Protein 4RXI (pdb70)

GO terms:
  GO:0005515 protein binding (F, IPI)
  GO:0141032 symbiont-mediated perturbation of host actin cytoskeleton via actin filament reorganization (P, EXP)

B-factor: mean 29.22, std 15.24, range [8.49, 101.43]

Sequence (228 aa):
TIPGNFAAYHELWRRNNAFQEINDPRHQLHRNDVEYKKIHAIRTVLDDYTKGGNTWWAKFRRIFTFHWNRHHVKVVDDIVKEIDAGNYTTTSRALVDRLDNLAISLGSKGTLKEQIGFITIPGNFAAYHELWRNAFQEINDPRHQLHRNDVEYKKIHAIRTVLDDYTKGGNTWWAKFRRRIFTTFHWNRHHVKVVDDIVKEIDAGNYTTSRALVDRLDNLAISLTLKEQIGFI

Radius of gyration: 19.11 Å; Cα contacts (8 Å, |Δi|>4): 244; chains: 2; bounding box: 28×41×55 Å

Foldseek 3Di:
DQQPDLVSLLVVVLVLLLVLLDCVLVAALPDQQVSVLVVSLVQLVCLLVQVPPSCPVVNVSCPHPNSVVLSVLSVVLSVCVVVPVDRGVLVSQVCSQCVRDDDDPCVGSSVSHRSD/DAQPDLVSLLVVVLVQLQPLLDPVDPAALPDAFVVVLVVSLVQLVCLLVQRVPSCPVPSVSCVHPNSVVVSVQSVVLSVCVVVPVDRGVLVSQVCSVCVVVVCCSSVSRHND

Structure (mmCIF, N/CA/C/O backbone):
data_4RXI
#
_entry.id   4RXI
#
_cell.length_a   43.353
_cell.length_b   60.715
_cell.length_c   57.524
_cell.angle_alpha   90.00
_cell.angle_beta   104.61
_cell.angle_gamma   90.00
#
_symmetry.space_group_name_H-M   'P 1 21 1'
#
loop_
_entity.id
_entity.type
_entity.pdbx_description
1 polymer 'hypothetical protein lpg0944'
2 water water
#
loop_
_atom_site.group_PDB
_atom_site.id
_atom_site.type_symbol
_atom_site.label_atom_id
_atom_site.label_alt_id
_atom_site.label_comp_id
_atom_site.label_asym_id
_atom_site.label_entity_id
_atom_site.label_seq_id
_atom_site.pdbx_PDB_ins_code
_atom_site.Cartn_x
_atom_site.Cartn_y
_atom_site.Cartn_z
_atom_site.occupancy
_atom_site.B_iso_or_equiv
_atom_site.auth_seq_id
_atom_site.auth_comp_id
_atom_site.auth_asym_id
_atom_site.auth_atom_id
_atom_site.pdbx_PDB_model_num
ATOM 1 N N . THR A 1 22 ? 18.456 18.486 49.986 1.00 65.48 251 THR A N 1
ATOM 2 C CA . THR A 1 22 ? 17.969 19.140 48.778 1.00 62.93 251 THR A CA 1
ATOM 3 C C . THR A 1 22 ? 16.443 19.335 48.851 1.00 58.92 251 THR A C 1
ATOM 4 O O . THR A 1 22 ? 15.940 20.399 48.488 1.00 59.51 251 THR A O 1
ATOM 8 N N . ILE A 1 23 ? 15.715 18.335 49.348 1.00 43.06 252 ILE A N 1
ATOM 9 C CA . ILE A 1 23 ? 14.324 18.546 49.770 1.00 34.91 252 ILE A CA 1
A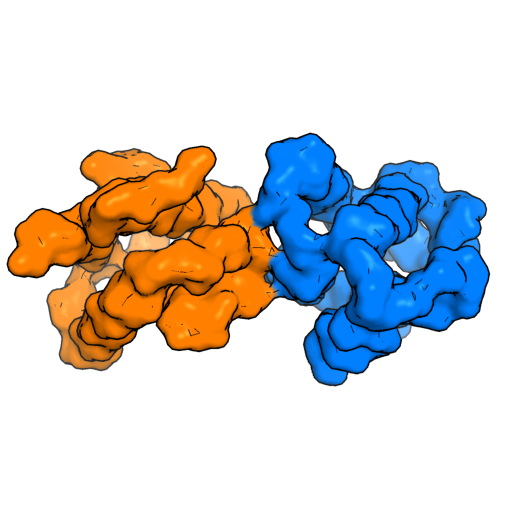TOM 10 C C . ILE A 1 23 ? 14.284 18.685 51.294 1.00 20.19 252 ILE A C 1
ATOM 11 O O . ILE A 1 23 ? 14.510 17.703 52.003 1.00 24.52 252 ILE A O 1
ATOM 16 N N . PRO A 1 24 ? 14.011 19.898 51.808 1.00 21.56 253 PRO A N 1
ATOM 17 C CA . PRO A 1 24 ? 14.093 20.082 53.267 1.00 20.60 253 PRO A CA 1
ATOM 18 C C . PRO A 1 24 ? 13.003 19.305 54.011 1.00 25.03 253 PRO A C 1
ATOM 19 O O . PRO A 1 24 ? 11.824 19.401 53.669 1.00 20.20 253 PRO A O 1
ATOM 23 N N . GLY A 1 25 ? 13.406 18.543 55.024 1.00 23.36 254 GLY A N 1
ATOM 24 C CA . GLY A 1 25 ? 12.517 17.602 55.681 1.00 23.40 254 GLY A CA 1
ATOM 25 C C . GLY A 1 25 ? 11.946 18.095 56.993 1.00 21.31 254 GLY A C 1
ATOM 26 O O . GLY A 1 25 ? 11.283 17.333 57.690 1.00 20.11 254 GLY A O 1
ATOM 27 N N . ASN A 1 26 ? 12.200 19.363 57.325 1.00 17.80 255 ASN A N 1
ATOM 28 C CA . ASN A 1 26 ? 11.624 20.017 58.500 1.00 15.58 255 ASN A CA 1
ATOM 29 C C . ASN A 1 26 ? 11.721 21.531 58.333 1.00 22.58 255 ASN A C 1
ATOM 30 O O . ASN A 1 26 ? 12.387 22.018 57.425 1.00 16.33 255 ASN A O 1
ATOM 35 N N . PHE A 1 27 ? 11.065 22.272 59.211 1.00 16.24 256 PHE A N 1
ATOM 36 C CA . PHE A 1 27 ? 10.992 23.713 59.048 1.00 15.99 256 PHE A CA 1
ATOM 37 C C . PHE A 1 27 ? 12.383 24.357 59.159 1.00 17.11 256 PHE A C 1
ATOM 38 O O . PHE A 1 27 ? 12.718 25.258 58.376 1.00 14.50 256 PHE A O 1
ATOM 46 N N . ALA A 1 28 ? 13.211 23.886 60.092 1.00 14.09 257 ALA A N 1
ATOM 47 C CA . ALA A 1 28 ? 14.557 24.461 60.247 1.00 15.11 257 ALA A CA 1
ATOM 48 C C . ALA A 1 28 ? 15.410 24.253 58.989 1.00 16.34 257 ALA A C 1
ATOM 49 O O . ALA A 1 28 ? 16.175 25.127 58.610 1.00 16.40 257 ALA A O 1
ATOM 51 N N . ALA A 1 29 ? 15.285 23.094 58.353 1.00 15.99 258 ALA A N 1
ATOM 52 C CA . ALA A 1 29 ? 16.013 22.817 57.112 1.00 13.42 258 ALA A CA 1
ATOM 53 C C . ALA A 1 29 ? 15.544 23.726 55.979 1.00 13.28 258 ALA A C 1
ATOM 54 O O . ALA A 1 29 ? 16.351 24.223 55.197 1.00 14.37 258 ALA A O 1
ATOM 56 N N . TYR A 1 30 ? 14.238 23.954 55.885 1.00 11.59 259 TYR A N 1
ATOM 57 C CA . TYR A 1 30 ? 13.750 24.938 54.913 1.00 12.53 259 TYR A CA 1
ATOM 58 C C . TYR A 1 30 ? 14.338 26.334 55.209 1.00 17.93 259 TYR A C 1
ATOM 59 O O . TYR A 1 30 ? 14.745 27.080 54.303 1.00 12.21 259 TYR A O 1
ATOM 68 N N . HIS A 1 31 ? 14.359 26.706 56.481 1.00 11.04 260 HIS A N 1
ATOM 69 C CA . HIS A 1 31 ? 14.844 28.030 56.825 1.00 10.31 260 HIS A CA 1
ATOM 70 C C . HIS A 1 31 ? 16.311 28.163 56.459 1.00 11.09 260 HIS A C 1
ATOM 71 O O . HIS A 1 31 ? 16.737 29.222 56.016 1.00 14.69 260 HIS A O 1
ATOM 78 N N . GLU A 1 32 ? 17.072 27.080 56.604 1.00 13.06 261 GLU A N 1
ATOM 79 C CA . GLU A 1 32 ? 18.474 27.090 56.195 1.00 15.06 261 GLU A CA 1
ATOM 80 C C . GLU A 1 32 ? 18.631 27.352 54.685 1.00 17.20 261 GLU A C 1
ATOM 81 O O . GLU A 1 32 ? 19.499 28.126 54.268 1.00 17.94 261 GLU A O 1
ATOM 87 N N . LEU A 1 33 ? 17.805 26.706 53.863 1.00 15.40 262 LEU A N 1
ATOM 88 C CA . LEU A 1 33 ? 17.816 26.978 52.421 1.00 15.55 262 LEU A CA 1
ATOM 89 C C . LEU A 1 33 ? 17.456 28.435 52.179 1.00 15.26 262 LEU A C 1
ATOM 90 O O . LEU A 1 33 ? 18.050 29.118 51.329 1.00 17.27 262 LEU A O 1
ATOM 95 N N . TRP A 1 34 ? 16.455 28.904 52.923 1.00 14.48 263 TRP A N 1
ATOM 96 C CA . TRP A 1 34 ? 15.977 30.268 52.771 1.00 12.19 263 TRP A CA 1
ATOM 97 C C . TRP A 1 34 ? 17.070 31.278 53.116 1.00 16.39 263 TRP A C 1
ATOM 98 O O . TRP A 1 34 ? 17.232 32.300 52.421 1.00 14.50 263 TRP A O 1
ATOM 109 N N . ARG A 1 35 ? 17.805 31.016 54.198 1.00 12.87 264 ARG A N 1
ATOM 110 C CA A ARG A 1 35 ? 18.887 31.905 54.626 0.57 15.15 264 ARG A CA 1
ATOM 111 C CA B ARG A 1 35 ? 18.873 31.922 54.614 0.43 15.06 264 ARG A CA 1
ATOM 112 C C . ARG A 1 35 ? 19.949 32.048 53.541 1.00 13.89 264 ARG A C 1
ATOM 113 O O . ARG A 1 35 ? 20.463 33.143 53.295 1.00 15.29 264 ARG A O 1
ATOM 128 N N A ASN A 1 36 ? 20.295 30.941 52.894 0.43 16.11 265 ASN A N 1
ATOM 129 N N B ASN A 1 36 ? 20.290 30.931 52.909 0.57 15.94 265 ASN A N 1
ATOM 130 C CA A ASN A 1 36 ? 21.314 30.991 51.854 0.43 18.15 265 ASN A CA 1
ATOM 131 C CA B ASN A 1 36 ? 21.294 30.945 51.854 0.57 18.00 265 ASN A CA 1
ATOM 132 C C A ASN A 1 36 ? 20.837 31.803 50.657 0.43 18.23 265 ASN A C 1
ATOM 133 C C B ASN A 1 36 ? 20.838 31.780 50.662 0.57 18.11 265 ASN A C 1
ATOM 134 O O A ASN A 1 36 ? 21.615 32.546 50.054 0.43 20.42 265 ASN A O 1
ATOM 135 O O B ASN A 1 36 ? 21.629 32.523 50.075 0.57 20.61 265 ASN A O 1
ATOM 144 N N . ALA A 1 37 ? 19.557 31.668 50.318 1.00 16.29 266 ALA A N 1
ATOM 145 C CA . ALA A 1 37 ? 18.981 32.457 49.235 1.00 19.66 266 ALA A CA 1
ATOM 146 C C . ALA A 1 37 ? 18.952 33.924 49.634 1.00 19.02 266 ALA A C 1
ATOM 147 O O . ALA A 1 37 ? 19.316 34.798 48.848 1.00 17.61 266 ALA A O 1
ATOM 149 N N . PHE A 1 38 ? 18.504 34.195 50.857 1.00 12.71 267 PHE A N 1
ATOM 150 C CA . PHE A 1 38 ? 18.308 35.563 51.293 1.00 12.42 267 PHE A CA 1
ATOM 151 C C . PHE A 1 38 ? 19.626 36.322 51.271 1.00 16.65 267 PHE A C 1
ATOM 152 O O . PHE A 1 38 ? 19.702 37.477 50.835 1.00 17.34 267 PHE A O 1
ATOM 160 N N . GLN A 1 39 ? 20.666 35.647 51.736 1.00 16.22 268 GLN A N 1
ATOM 161 C CA . GLN A 1 39 ? 22.006 36.217 51.788 1.00 14.99 268 GLN A CA 1
ATOM 162 C C . GLN A 1 39 ? 22.509 36.538 50.377 1.00 16.03 268 GLN A C 1
ATOM 163 O O . GLN A 1 39 ? 23.113 37.584 50.133 1.00 19.48 268 GLN A O 1
ATOM 169 N N . GLU A 1 40 ? 22.246 35.642 49.436 1.00 16.79 269 GLU A N 1
ATOM 170 C CA . GLU A 1 40 ? 22.676 35.875 48.060 1.00 20.04 269 GLU A CA 1
ATOM 171 C C . GLU A 1 40 ? 21.958 37.075 47.487 1.00 23.09 269 GLU A C 1
ATOM 172 O O . GLU A 1 40 ? 22.567 37.911 46.834 1.00 24.08 269 GLU A O 1
ATOM 178 N N . ILE A 1 41 ? 20.657 37.157 47.729 1.00 16.69 270 ILE A N 1
ATOM 179 C CA . ILE A 1 41 ? 19.864 38.277 47.239 1.00 21.67 270 ILE A CA 1
ATOM 180 C C . ILE A 1 41 ? 20.332 39.610 47.832 1.00 21.61 270 ILE A C 1
ATOM 181 O O . ILE A 1 41 ? 20.475 40.589 47.106 1.00 19.17 270 ILE A O 1
ATOM 194 N N . ASN A 1 43 ? 23.244 40.409 48.913 1.00 17.84 272 ASN A N 1
ATOM 195 C CA . ASN A 1 43 ? 24.573 40.756 48.424 1.00 22.92 272 ASN A CA 1
ATOM 196 C C . ASN A 1 43 ? 24.597 41.122 46.933 1.00 29.58 272 ASN A C 1
ATOM 197 O O . ASN A 1 43 ? 25.660 41.385 46.377 1.00 33.74 272 ASN A O 1
ATOM 202 N N . ASP A 1 44 ? 23.430 41.111 46.291 1.00 30.00 273 ASP A N 1
ATOM 203 C CA . ASP A 1 44 ? 23.302 41.489 44.882 1.00 28.62 273 ASP A CA 1
ATOM 204 C C . ASP A 1 44 ? 23.776 42.932 44.654 1.00 30.84 273 ASP A C 1
ATOM 205 O O . ASP A 1 44 ? 23.354 43.847 45.363 1.00 29.74 273 ASP A O 1
ATOM 210 N N . PRO A 1 45 ? 24.644 43.141 43.645 1.00 33.06 274 PRO A N 1
ATOM 211 C CA . PRO A 1 45 ? 25.200 44.472 43.362 1.00 39.03 274 PRO A CA 1
ATOM 212 C C . PRO A 1 45 ? 24.123 45.529 43.079 1.00 34.41 274 PRO A C 1
ATOM 213 O O . PRO A 1 45 ? 24.331 46.714 43.342 1.00 38.63 274 PRO A O 1
ATOM 217 N N . ARG A 1 46 ? 22.975 45.094 42.569 1.00 32.86 275 ARG A N 1
ATOM 218 C CA . ARG A 1 46 ? 21.916 46.017 42.173 1.00 37.94 275 ARG A CA 1
ATOM 219 C C . ARG A 1 46 ? 21.242 46.715 43.350 1.00 38.46 275 ARG A C 1
ATOM 220 O O . ARG A 1 46 ? 20.450 47.625 43.143 1.00 39.35 275 ARG A O 1
ATOM 228 N N . HIS A 1 47 ? 21.534 46.298 44.581 1.00 31.93 276 HIS A N 1
ATOM 229 C CA . HIS A 1 47 ? 20.977 47.010 45.723 1.00 25.27 276 HIS A CA 1
ATOM 230 C C . HIS A 1 47 ? 21.712 48.321 45.914 1.00 32.26 276 HIS A C 1
ATOM 231 O O . HIS A 1 47 ? 21.164 49.264 46.487 1.00 35.50 276 HIS A O 1
ATOM 238 N N . GLN A 1 48 ? 22.953 48.363 45.432 1.00 32.76 277 GLN A N 1
ATOM 239 C CA . GLN A 1 48 ? 23.822 49.520 45.615 1.00 38.38 277 GLN A CA 1
ATOM 240 C C . GLN A 1 48 ? 23.870 49.916 47.089 1.00 39.11 277 GLN A C 1
ATOM 241 O O . GLN A 1 48 ? 23.682 51.080 47.430 1.00 37.85 277 GLN A O 1
ATOM 247 N N . LEU A 1 49 ? 24.087 48.935 47.962 1.00 36.51 278 LEU A N 1
ATOM 248 C CA . LEU A 1 49 ? 24.167 49.197 49.392 1.00 34.82 278 LEU A CA 1
ATOM 249 C C . LEU A 1 49 ? 25.606 49.153 49.880 1.00 40.42 278 LEU A C 1
ATOM 250 O O . LEU A 1 49 ? 26.381 48.269 49.510 1.00 49.04 278 LEU A O 1
ATOM 255 N N . HIS A 1 50 ? 25.946 50.106 50.734 1.00 31.77 279 HIS A N 1
ATOM 256 C CA . HIS A 1 50 ? 27.288 50.216 51.283 1.00 38.12 279 HIS A CA 1
ATOM 257 C C . HIS A 1 50 ? 27.185 50.083 52.794 1.00 34.18 279 HIS A C 1
ATOM 258 O O . HIS A 1 50 ? 26.171 50.459 53.372 1.00 37.44 279 HIS A O 1
ATOM 265 N N . ARG A 1 51 ? 28.214 49.562 53.452 1.00 36.29 280 ARG A N 1
ATOM 266 C CA . ARG A 1 51 ? 28.075 49.298 54.883 1.00 42.84 280 ARG A CA 1
ATOM 267 C C . ARG A 1 51 ? 28.084 50.565 55.747 1.00 40.97 280 ARG A C 1
ATOM 268 O O . ARG A 1 51 ? 27.774 50.501 56.935 1.00 39.28 280 ARG A O 1
ATOM 276 N N . ASN A 1 52 ? 28.411 51.712 55.152 1.00 47.69 281 ASN A N 1
ATOM 277 C CA . ASN A 1 52 ? 28.325 52.991 55.861 1.00 49.27 281 ASN A CA 1
ATOM 278 C C . ASN A 1 52 ? 27.073 53.784 55.492 1.00 43.46 281 ASN A C 1
ATOM 279 O O . ASN A 1 52 ? 26.913 54.933 55.902 1.00 41.76 281 ASN A O 1
ATOM 284 N N . ASP A 1 53 ? 26.185 53.162 54.723 1.00 38.98 282 ASP A N 1
ATOM 285 C CA . ASP A 1 53 ? 24.866 53.731 54.468 1.00 36.92 282 ASP A CA 1
ATOM 286 C C . ASP A 1 53 ? 24.091 53.850 55.769 1.00 35.84 282 ASP A C 1
ATOM 287 O O . ASP A 1 53 ? 24.322 53.081 56.706 1.00 35.62 282 ASP A O 1
ATOM 292 N N . VAL A 1 54 ? 23.173 54.810 55.830 1.00 31.90 283 VAL A N 1
ATOM 293 C CA . VAL A 1 54 ? 22.310 54.936 56.995 1.00 27.96 283 VAL A CA 1
ATOM 294 C C . VAL A 1 54 ? 21.558 53.627 57.180 1.00 27.18 283 VAL A C 1
ATOM 295 O O . VAL A 1 54 ? 21.324 52.890 56.212 1.00 27.12 283 VAL A O 1
ATOM 299 N N . GLU A 1 55 ? 21.192 53.315 58.415 1.00 26.51 284 GLU A N 1
ATOM 300 C CA . GLU A 1 55 ? 20.540 52.038 58.670 1.00 25.20 284 GLU A CA 1
ATOM 301 C C . GLU A 1 55 ? 19.162 51.969 58.015 1.00 22.91 284 GLU A C 1
ATOM 302 O O . GLU A 1 55 ? 18.737 50.897 57.586 1.00 23.87 284 GLU A O 1
ATOM 308 N N . TYR A 1 56 ? 18.465 53.103 57.934 1.00 24.95 285 TYR A N 1
ATOM 309 C CA . TYR A 1 56 ? 17.128 53.099 57.340 1.00 28.45 285 TYR A CA 1
ATOM 310 C C . TYR A 1 56 ? 17.174 52.552 55.919 1.00 22.60 285 TYR A C 1
ATOM 311 O O . TYR A 1 56 ? 16.275 51.839 55.504 1.00 23.14 285 TYR A O 1
ATOM 320 N N . LYS A 1 57 ? 18.221 52.898 55.174 1.00 20.40 286 LYS A N 1
ATOM 321 C CA . LYS A 1 57 ? 18.353 52.460 53.789 1.00 26.59 286 LYS A CA 1
ATOM 322 C C . LYS A 1 57 ? 18.526 50.943 53.716 1.00 25.98 286 LYS A C 1
ATOM 323 O O . LYS A 1 57 ? 17.926 50.283 52.871 1.00 21.76 286 LYS A O 1
ATOM 329 N N . LYS A 1 58 ? 19.337 50.396 54.616 1.00 21.74 287 LYS A N 1
ATOM 330 C CA . LYS A 1 58 ? 19.533 48.945 54.700 1.00 17.23 287 LYS A CA 1
ATOM 331 C C . LYS A 1 58 ? 18.242 48.225 55.066 1.00 22.29 287 LYS A C 1
ATOM 332 O O . LYS A 1 58 ? 17.858 47.240 54.426 1.00 18.85 287 LYS A O 1
ATOM 338 N N . ILE A 1 59 ? 17.583 48.716 56.111 1.00 16.90 288 ILE A N 1
ATOM 339 C CA . ILE A 1 59 ? 16.341 48.124 56.600 1.00 19.15 288 ILE A CA 1
ATOM 340 C C . ILE A 1 59 ? 15.265 48.162 55.521 1.00 15.64 288 ILE A C 1
ATOM 341 O O . ILE A 1 59 ? 14.549 47.182 55.307 1.00 15.19 288 ILE A O 1
ATOM 346 N N . HIS A 1 60 ? 15.162 49.282 54.819 1.00 15.30 289 HIS A N 1
ATOM 347 C CA . HIS A 1 60 ? 14.165 49.372 53.759 1.00 16.84 289 HIS A CA 1
ATOM 348 C C . HIS A 1 60 ? 14.442 48.391 52.609 1.00 19.15 289 HIS A C 1
ATOM 349 O O . HIS A 1 60 ? 13.514 47.801 52.058 1.00 16.44 289 HIS A O 1
ATOM 356 N N . ALA A 1 61 ? 15.707 48.227 52.238 1.00 17.32 290 ALA A N 1
ATOM 357 C CA . ALA A 1 61 ? 16.040 47.279 51.175 1.00 20.31 290 ALA A CA 1
ATOM 358 C C . ALA A 1 61 ? 15.710 45.853 51.615 1.00 17.03 290 ALA A C 1
ATOM 359 O O . ALA A 1 61 ? 15.184 45.059 50.837 1.00 15.67 290 ALA A O 1
ATOM 361 N N . ILE A 1 62 ? 15.994 45.531 52.875 1.00 13.56 291 ILE A N 1
ATOM 362 C CA . ILE A 1 62 ? 15.656 44.217 53.381 1.00 13.48 291 ILE A CA 1
ATOM 363 C C . ILE A 1 62 ? 14.149 44.019 53.376 1.00 12.02 291 ILE A C 1
ATOM 364 O O . ILE A 1 62 ? 13.646 42.958 52.987 1.00 10.88 291 ILE A O 1
ATOM 369 N N . ARG A 1 63 ? 13.432 45.044 53.813 1.00 11.55 292 ARG A N 1
ATOM 370 C CA . ARG A 1 63 ? 11.981 44.975 53.856 1.00 21.13 292 ARG A CA 1
ATOM 371 C C . ARG A 1 63 ? 11.407 44.720 52.466 1.00 19.95 292 ARG A C 1
ATOM 372 O O . ARG A 1 63 ? 10.484 43.916 52.305 1.00 15.49 292 ARG A O 1
ATOM 380 N N . THR A 1 64 ? 11.953 45.400 51.459 1.00 16.34 293 THR A N 1
ATOM 381 C CA . THR A 1 64 ? 11.481 45.208 50.090 1.00 15.71 293 THR A CA 1
ATOM 382 C C . THR A 1 64 ? 11.637 43.758 49.653 1.00 13.81 293 THR A C 1
ATOM 383 O O . THR A 1 64 ? 10.712 43.157 49.096 1.00 16.54 293 THR A O 1
ATOM 387 N N . VAL A 1 65 ? 12.801 43.185 49.928 1.00 15.27 294 VAL A N 1
ATOM 388 C CA . VAL A 1 65 ? 13.062 41.788 49.572 1.00 12.98 294 VAL A CA 1
ATOM 389 C C . VAL A 1 65 ? 12.159 40.810 50.335 1.00 16.09 294 VAL A C 1
ATOM 390 O O . VAL A 1 65 ? 11.647 39.830 49.761 1.00 12.62 294 VAL A O 1
ATOM 394 N N . LEU A 1 66 ? 11.941 41.064 51.622 1.00 10.54 295 LEU A N 1
ATOM 395 C CA . LEU A 1 66 ? 11.059 40.195 52.405 1.00 10.31 295 LEU A CA 1
ATOM 396 C C . LEU A 1 66 ? 9.620 40.324 51.931 1.00 11.59 295 LEU A C 1
ATOM 397 O O . LEU A 1 66 ? 8.894 39.337 51.841 1.00 16.52 295 LEU A O 1
ATOM 402 N N . ASP A 1 67 ? 9.192 41.556 51.657 1.00 12.09 296 ASP A N 1
ATOM 403 C CA . ASP A 1 67 ? 7.835 41.755 51.174 1.00 12.66 296 ASP A CA 1
ATOM 404 C C . ASP A 1 67 ? 7.619 40.988 49.874 1.00 18.08 296 ASP A C 1
ATOM 405 O O . ASP A 1 67 ? 6.593 40.339 49.698 1.00 16.75 296 ASP A O 1
ATOM 410 N N . ASP A 1 68 ? 8.597 41.046 48.973 1.00 12.86 297 ASP A N 1
ATOM 411 C CA . ASP A 1 68 ? 8.477 40.366 47.681 1.00 17.52 297 ASP A CA 1
ATOM 412 C C . ASP A 1 68 ? 8.352 38.853 47.916 1.00 16.60 297 ASP A C 1
ATOM 413 O O . ASP A 1 68 ? 7.543 38.169 47.279 1.00 17.24 297 ASP A O 1
ATOM 418 N N . TYR A 1 69 ? 9.131 38.350 48.867 1.00 17.77 298 TYR A N 1
ATOM 419 C CA . TYR A 1 69 ? 9.051 36.950 49.283 1.00 18.62 298 TYR A CA 1
ATOM 420 C C . TYR A 1 69 ? 7.641 36.527 49.703 1.00 18.29 298 TYR A C 1
ATOM 421 O O . TYR A 1 69 ? 7.170 35.453 49.315 1.00 15.24 298 TYR A O 1
ATOM 430 N N . THR A 1 70 ? 6.965 37.373 50.481 1.00 16.56 299 THR A N 1
ATOM 431 C CA . THR A 1 70 ? 5.617 37.057 50.958 1.00 18.00 299 THR A CA 1
ATOM 432 C C . THR A 1 70 ? 4.563 37.187 49.868 1.00 23.16 299 THR A C 1
ATOM 433 O O . THR A 1 70 ? 3.427 36.765 50.057 1.00 23.27 299 THR A O 1
ATOM 437 N N . LYS A 1 71 ? 4.934 37.767 48.730 1.00 18.97 300 LYS A N 1
ATOM 438 C CA . LYS A 1 71 ? 3.986 37.971 47.645 1.00 21.65 300 LYS A CA 1
ATOM 439 C C . LYS A 1 71 ? 4.288 37.074 46.461 1.00 28.57 300 LYS A C 1
ATOM 440 O O . LYS A 1 71 ? 3.844 37.351 45.357 1.00 31.73 300 LYS A O 1
ATOM 446 N N . GLY A 1 72 ? 5.068 36.022 46.674 1.00 30.14 301 GLY A N 1
ATOM 447 C CA . GLY A 1 72 ? 5.319 35.061 45.612 1.00 27.49 301 GLY A CA 1
ATOM 448 C C . GLY A 1 72 ? 6.712 35.103 45.019 1.00 26.46 301 GLY A C 1
ATOM 449 O O . GLY A 1 72 ? 7.053 34.274 44.183 1.00 26.50 301 GLY A O 1
ATOM 450 N N . GLY A 1 73 ? 7.512 36.082 45.429 1.00 21.20 302 GLY A N 1
ATOM 451 C CA . GLY A 1 73 ? 8.909 36.160 45.025 1.00 19.44 302 GLY A CA 1
ATOM 452 C C . GLY A 1 73 ? 9.203 36.513 43.579 1.00 27.43 302 GLY A C 1
ATOM 453 O O . GLY A 1 73 ? 10.280 36.204 43.067 1.00 27.03 302 GLY A O 1
ATOM 454 N N . ASN A 1 74 ? 8.275 37.205 42.929 1.00 28.55 303 ASN A N 1
ATOM 455 C CA . ASN A 1 74 ? 8.398 37.484 41.506 1.00 30.79 303 ASN A CA 1
ATOM 456 C C . ASN A 1 74 ? 9.434 38.531 41.128 1.00 33.24 303 ASN A C 1
ATOM 457 O O . ASN A 1 74 ? 9.851 38.591 39.977 1.00 37.46 303 ASN A O 1
ATOM 462 N N . THR A 1 75 ? 9.865 39.354 42.077 1.00 27.50 304 THR A N 1
ATOM 463 C CA . THR A 1 75 ? 10.838 40.391 41.746 1.00 25.43 304 THR A CA 1
ATOM 464 C C . THR A 1 75 ? 12.275 39.990 42.076 1.00 27.37 304 THR A C 1
ATOM 465 O O . THR A 1 75 ? 13.161 40.156 41.249 1.00 29.53 304 THR A O 1
ATOM 469 N N . TRP A 1 76 ? 12.509 39.465 43.277 1.00 22.83 305 TRP A N 1
ATOM 470 C CA . TRP A 1 76 ? 13.876 39.206 43.741 1.00 20.66 305 TRP A CA 1
ATOM 471 C C . TRP A 1 76 ? 14.206 37.727 43.890 1.00 22.16 305 TRP A C 1
ATOM 472 O O . TRP A 1 76 ? 15.372 37.356 43.910 1.00 26.52 305 TRP A O 1
ATOM 483 N N . TRP A 1 77 ? 13.186 36.886 43.996 1.00 23.44 306 TRP A N 1
ATOM 484 C CA . TRP A 1 77 ? 13.404 35.472 44.319 1.00 19.08 306 TRP A CA 1
ATOM 485 C C . TRP A 1 77 ? 13.251 34.490 43.142 1.00 23.39 306 TRP A C 1
ATOM 486 O O . TRP A 1 77 ? 13.211 33.284 43.363 1.00 19.68 306 TRP A O 1
ATOM 497 N N . ALA A 1 78 ? 13.190 34.988 41.906 1.00 27.96 307 ALA A N 1
ATOM 498 C CA . ALA A 1 78 ? 12.933 34.108 40.749 1.00 32.50 307 ALA A CA 1
ATOM 499 C C . ALA A 1 78 ? 13.923 32.940 40.637 1.00 40.54 307 ALA A C 1
ATOM 500 O O . ALA A 1 78 ? 13.531 31.817 40.320 1.00 43.34 307 ALA A O 1
ATOM 502 N N . LYS A 1 79 ? 15.196 33.205 40.921 1.00 39.61 308 LYS A N 1
ATOM 503 C CA . LYS A 1 79 ? 16.237 32.175 40.881 1.00 38.13 308 LYS A CA 1
ATOM 504 C C . LYS A 1 79 ? 15.950 31.028 41.860 1.00 38.68 308 LYS A C 1
ATOM 505 O O . LYS A 1 79 ? 16.366 29.884 41.644 1.00 40.44 308 LYS A O 1
ATOM 511 N N . PHE A 1 80 ? 15.221 31.339 42.929 1.00 30.18 309 PHE A N 1
ATOM 512 C CA . PHE A 1 80 ? 14.941 30.381 43.994 1.00 33.38 309 PHE A CA 1
ATOM 513 C C . PHE A 1 80 ? 13.481 29.971 43.985 1.00 29.28 309 PHE A C 1
ATOM 514 O O . PHE A 1 80 ? 12.934 29.601 45.014 1.00 27.06 309 PHE A O 1
ATOM 522 N N . ARG A 1 81 ? 12.872 30.036 42.808 1.00 28.41 310 ARG A N 1
ATOM 523 C CA . ARG A 1 81 ? 11.456 29.743 42.609 1.00 35.30 310 ARG A CA 1
ATOM 524 C C . ARG A 1 81 ? 11.054 28.393 43.201 1.00 31.04 310 ARG A C 1
ATOM 525 O O . ARG A 1 81 ? 9.924 28.205 43.659 1.00 30.97 310 ARG A O 1
ATOM 533 N N . ARG A 1 82 ? 12.010 27.471 43.217 1.00 36.31 311 ARG A N 1
ATOM 534 C CA . ARG A 1 82 ? 11.821 26.133 43.769 1.00 40.00 311 ARG A CA 1
ATOM 535 C C . ARG A 1 82 ? 11.321 26.130 45.225 1.00 34.90 311 ARG A C 1
ATOM 536 O O . ARG A 1 82 ? 10.502 25.285 45.608 1.00 33.30 311 ARG A O 1
ATOM 544 N N . ILE A 1 83 ? 11.785 27.066 46.046 1.00 26.90 312 ILE A N 1
ATOM 545 C CA . ILE A 1 83 ? 11.441 26.995 47.463 1.00 27.29 312 ILE A CA 1
ATOM 546 C C . ILE A 1 83 ? 9.972 27.312 47.714 1.00 23.09 312 ILE A C 1
ATOM 547 O O . ILE A 1 83 ? 9.423 26.916 48.733 1.00 22.82 312 ILE A O 1
ATOM 552 N N . PHE A 1 84 ? 9.321 27.995 46.780 1.00 21.11 313 PHE A N 1
ATOM 553 C CA . PHE A 1 84 ? 7.928 28.356 46.996 1.00 29.41 313 PHE A CA 1
ATOM 554 C C . PHE A 1 84 ? 7.005 27.142 46.879 1.00 27.23 313 PHE A C 1
ATOM 555 O O . PHE A 1 84 ? 5.862 27.176 47.337 1.00 32.59 313 PHE A O 1
ATOM 563 N N . THR A 1 85 ? 7.505 26.060 46.292 1.00 22.88 314 THR A N 1
ATOM 564 C CA . THR A 1 85 ? 6.689 24.854 46.167 1.00 24.36 314 THR A CA 1
ATOM 565 C C . THR A 1 85 ? 6.793 23.941 47.395 1.00 28.82 314 THR A C 1
ATOM 566 O O . THR A 1 85 ? 5.933 23.078 47.595 1.00 30.19 314 THR A O 1
ATOM 570 N N . PHE A 1 86 ? 7.829 24.122 48.215 1.00 21.39 315 PHE A N 1
ATOM 571 C CA . PHE A 1 86 ? 8.042 23.225 49.354 1.00 21.48 315 PHE A CA 1
ATOM 572 C C . PHE A 1 86 ? 6.918 23.365 50.390 1.00 25.40 315 PHE A C 1
ATOM 573 O O . PHE A 1 86 ? 6.318 24.434 50.533 1.00 19.63 315 PHE A O 1
ATOM 581 N N . HIS A 1 87 ? 6.644 22.276 51.107 1.00 18.79 316 HIS A N 1
ATOM 582 C CA . HIS A 1 87 ? 5.604 22.246 52.139 1.00 15.13 316 HIS A CA 1
ATOM 583 C C . HIS A 1 87 ? 5.748 23.378 53.153 1.00 15.70 316 HIS A C 1
ATOM 584 O O . HIS A 1 87 ? 4.763 24.019 53.534 1.00 15.71 316 HIS A O 1
ATOM 591 N N . TRP A 1 88 ? 6.988 23.607 53.583 1.00 12.86 317 TRP A N 1
ATOM 592 C CA . TRP A 1 88 ? 7.300 24.589 54.630 1.00 13.67 317 TRP A CA 1
ATOM 593 C C . TRP A 1 88 ? 7.124 26.033 54.217 1.00 16.75 317 TRP A C 1
ATOM 594 O O . TRP A 1 88 ? 7.144 26.927 55.066 1.00 14.67 317 TRP A O 1
ATOM 605 N N . ASN A 1 89 ? 6.975 26.274 52.923 1.00 13.64 318 ASN A N 1
ATOM 606 C CA . ASN A 1 89 ? 6.941 27.654 52.444 1.00 14.17 318 ASN A CA 1
ATOM 607 C C . ASN A 1 89 ? 5.793 28.443 53.052 1.00 17.49 318 ASN A C 1
ATOM 608 O O . ASN A 1 89 ? 5.973 29.586 53.466 1.00 14.55 318 ASN A O 1
ATOM 613 N N . ARG A 1 90 ? 4.616 27.832 53.112 1.00 15.26 319 ARG A N 1
ATOM 6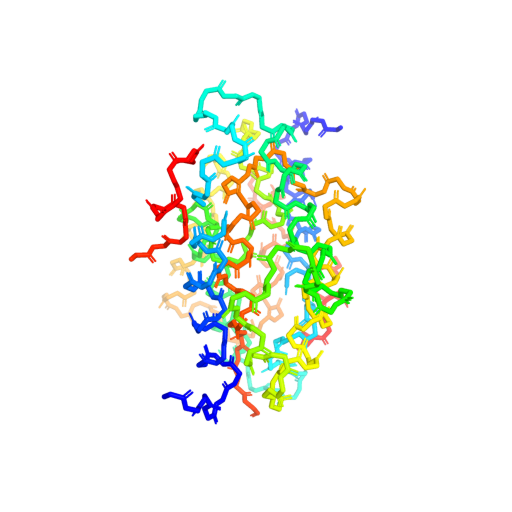14 C CA . ARG A 1 90 ? 3.439 28.550 53.572 1.00 16.14 319 ARG A CA 1
ATOM 615 C C . ARG A 1 90 ? 3.620 29.121 54.976 1.00 21.50 319 ARG A C 1
ATOM 616 O O . ARG A 1 90 ? 3.363 30.306 55.209 1.00 18.90 319 ARG A O 1
ATOM 624 N N . HIS A 1 91 ? 4.059 28.287 55.917 1.00 15.99 320 HIS A N 1
ATOM 625 C CA . HIS A 1 91 ? 4.254 28.783 57.264 1.00 17.83 320 HIS A CA 1
ATOM 626 C C . HIS A 1 91 ? 5.423 29.763 57.339 1.00 14.85 320 HIS A C 1
ATOM 627 O O . HIS A 1 91 ? 5.367 30.745 58.075 1.00 16.01 320 HIS A O 1
ATOM 634 N N . HIS A 1 92 ? 6.486 29.493 56.588 1.00 13.68 321 HIS A N 1
ATOM 635 C CA . HIS A 1 92 ? 7.655 30.370 56.620 1.00 13.28 321 HIS A CA 1
ATOM 636 C C . HIS A 1 92 ? 7.276 31.761 56.095 1.00 16.37 321 HIS A C 1
ATOM 637 O O . HIS A 1 92 ? 7.676 32.788 56.664 1.00 15.55 321 HIS A O 1
ATOM 644 N N . VAL A 1 93 ? 6.464 31.800 55.041 1.00 10.59 322 VAL A N 1
ATOM 645 C CA . VAL A 1 93 ? 5.970 33.072 54.507 1.00 12.26 322 VAL A CA 1
ATOM 646 C C . VAL A 1 93 ? 5.152 33.789 55.583 1.00 14.75 322 VAL A C 1
ATOM 647 O O . VAL A 1 93 ? 5.257 35.002 55.740 1.00 18.17 322 VAL A O 1
ATOM 651 N N . LYS A 1 94 ? 4.357 33.043 56.346 1.00 17.05 323 LYS A N 1
ATOM 652 C CA . LYS A 1 94 ? 3.561 33.677 57.398 1.00 14.69 323 LYS A CA 1
ATOM 653 C C . LYS A 1 94 ? 4.459 34.306 58.467 1.00 19.91 323 LYS A C 1
ATOM 654 O O . LYS A 1 94 ? 4.170 35.404 58.957 1.00 18.70 323 LYS A O 1
ATOM 660 N N . VAL A 1 95 ? 5.550 33.628 58.826 1.00 13.61 324 VAL A N 1
ATOM 661 C CA . VAL A 1 95 ? 6.473 34.204 59.807 1.00 14.35 324 VAL A CA 1
ATOM 662 C C . VAL A 1 95 ? 7.190 35.438 59.252 1.00 17.54 324 VAL A C 1
ATOM 663 O O . VAL A 1 95 ? 7.317 36.449 59.949 1.00 12.24 324 VAL A O 1
ATOM 667 N N . VAL A 1 96 ? 7.636 35.381 58.000 1.00 10.19 325 VAL A N 1
ATOM 668 C CA . VAL A 1 96 ? 8.314 36.527 57.397 1.00 11.85 325 VAL A CA 1
ATOM 669 C C . VAL A 1 96 ? 7.345 37.697 57.271 1.00 12.97 325 VAL A C 1
ATOM 670 O O . VAL A 1 96 ? 7.708 38.840 57.496 1.00 14.36 325 VAL A O 1
ATOM 674 N N . ASP A 1 97 ? 6.090 37.409 56.974 1.00 13.87 326 ASP A N 1
ATOM 675 C CA . ASP A 1 97 ? 5.067 38.461 56.927 1.00 14.45 326 ASP A CA 1
ATOM 676 C C . ASP A 1 97 ? 4.913 39.166 58.275 1.00 16.40 326 ASP A C 1
ATOM 677 O O . ASP A 1 97 ? 4.737 40.400 58.346 1.00 13.44 326 ASP A O 1
ATOM 682 N N . ASP A 1 98 ? 4.986 38.389 59.348 1.00 13.70 327 ASP A N 1
ATOM 683 C CA . ASP A 1 98 ? 4.949 38.970 60.692 1.00 18.27 327 ASP A CA 1
ATOM 684 C C . ASP A 1 98 ? 6.163 39.861 60.922 1.00 14.10 327 ASP A C 1
ATOM 685 O O . ASP A 1 98 ? 6.063 40.907 61.544 1.00 16.98 327 ASP A O 1
ATOM 690 N N . ILE A 1 99 ? 7.321 39.447 60.413 1.00 14.64 328 ILE A N 1
ATOM 691 C CA . ILE A 1 99 ? 8.527 40.265 60.585 1.00 10.00 328 ILE A CA 1
ATOM 692 C C . ILE A 1 99 ? 8.420 41.558 59.763 1.00 13.67 328 ILE A C 1
ATOM 693 O O . ILE A 1 99 ? 8.831 42.627 60.218 1.00 13.61 328 ILE A O 1
ATOM 698 N N . VAL A 1 100 ? 7.841 41.488 58.570 1.00 14.07 329 VAL A N 1
ATOM 699 C CA . VAL A 1 100 ? 7.655 42.725 57.800 1.00 13.93 329 VAL A CA 1
ATOM 700 C C . VAL A 1 100 ? 6.771 43.685 58.591 1.00 17.01 329 VAL A C 1
ATOM 701 O O . VAL A 1 100 ? 7.008 44.892 58.624 1.00 14.42 329 VAL A O 1
ATOM 705 N N . LYS A 1 101 ? 5.756 43.140 59.249 1.00 11.54 330 LYS A N 1
ATOM 706 C CA . LYS A 1 101 ? 4.919 43.963 60.113 1.00 17.65 330 LYS A CA 1
ATOM 707 C C . LYS A 1 101 ? 5.736 44.557 61.263 1.00 20.31 330 LYS A C 1
ATOM 708 O O . LYS A 1 101 ? 5.512 45.695 61.671 1.00 16.92 330 LYS A O 1
ATOM 714 N N . GLU A 1 102 ? 6.681 43.786 61.792 1.00 15.44 331 GLU A N 1
ATOM 715 C CA . GLU A 1 102 ? 7.541 44.282 62.858 1.00 13.06 331 GLU A CA 1
ATOM 716 C C . GLU A 1 102 ? 8.403 45.433 62.372 1.00 13.67 331 GLU A C 1
ATOM 717 O O . GLU A 1 102 ? 8.651 46.399 63.113 1.00 13.97 331 GLU A O 1
ATOM 723 N N . ILE A 1 103 ? 8.862 45.343 61.128 1.00 11.13 332 ILE A N 1
ATOM 724 C CA . ILE A 1 103 ? 9.581 46.457 60.528 1.00 11.23 332 ILE A CA 1
ATOM 725 C C . ILE A 1 103 ? 8.656 47.662 60.419 1.00 16.33 332 ILE A C 1
ATOM 726 O O . ILE A 1 103 ? 9.033 48.787 60.788 1.00 15.94 332 ILE A O 1
ATOM 731 N N . ASP A 1 104 ? 7.438 47.434 59.937 1.00 12.85 333 ASP A N 1
ATOM 732 C CA . ASP A 1 104 ? 6.524 48.548 59.714 1.00 14.04 333 ASP A CA 1
ATOM 733 C C . ASP A 1 104 ? 6.153 49.221 61.026 1.00 15.09 333 ASP A C 1
ATOM 734 O O . ASP A 1 104 ? 5.892 50.429 61.067 1.00 15.16 333 ASP A O 1
ATOM 739 N N . ALA A 1 105 ? 6.146 48.438 62.104 1.00 15.87 334 ALA A N 1
ATOM 740 C CA . ALA A 1 105 ? 5.798 48.956 63.428 1.00 17.26 334 ALA A CA 1
ATOM 741 C C . ALA A 1 105 ? 6.955 49.736 64.033 1.00 17.52 334 ALA A C 1
ATOM 742 O O . ALA A 1 105 ? 6.801 50.370 65.078 1.00 21.73 334 ALA A O 1
ATOM 744 N N . GLY A 1 106 ? 8.122 49.672 63.395 1.00 15.82 335 GLY A N 1
ATOM 745 C CA . GLY A 1 106 ? 9.283 50.415 63.874 1.00 19.34 335 GLY 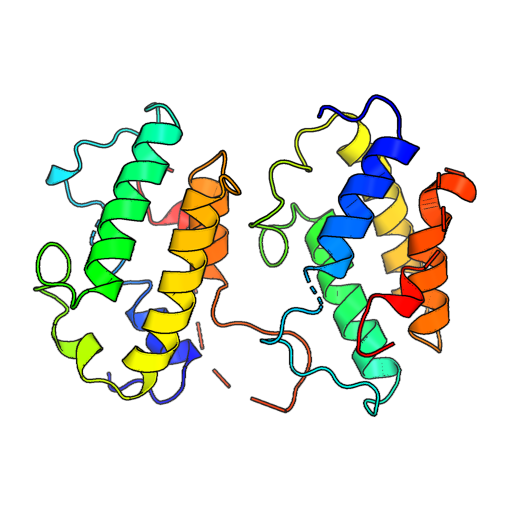A CA 1
ATOM 746 C C . GLY A 1 106 ? 10.156 49.703 64.894 1.00 18.50 335 GLY A C 1
ATOM 747 O O . GLY A 1 106 ? 10.899 50.352 65.632 1.00 19.46 335 GLY A O 1
ATOM 748 N N . ASN A 1 107 ? 10.086 48.377 64.943 1.00 14.16 336 ASN A N 1
ATOM 749 C CA . ASN A 1 107 ? 10.853 47.626 65.940 1.00 21.03 336 AS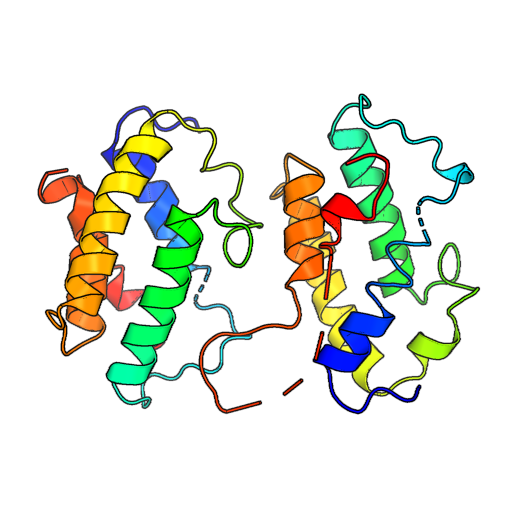N A CA 1
ATOM 750 C C . ASN A 1 107 ? 12.365 47.593 65.678 1.00 27.19 336 ASN A C 1
ATOM 751 O O . ASN A 1 107 ? 13.145 47.294 66.585 1.00 22.40 336 ASN A O 1
ATOM 756 N N . TYR A 1 108 ? 12.786 47.901 64.451 1.00 17.94 337 TYR A N 1
ATOM 757 C CA . TYR A 1 108 ? 14.210 47.782 64.113 1.00 18.61 337 TYR A CA 1
ATOM 758 C C . TYR A 1 108 ? 14.853 49.114 63.792 1.00 26.50 337 TYR A C 1
ATOM 759 O O . TYR A 1 108 ? 14.394 49.855 62.921 1.00 21.98 337 TYR A O 1
ATOM 768 N N . THR A 1 109 ? 15.916 49.421 64.525 1.00 28.32 338 THR A N 1
ATOM 769 C CA . THR A 1 109 ? 16.683 50.626 64.258 1.00 30.19 338 THR A CA 1
ATOM 770 C C . THR A 1 109 ? 17.983 50.293 63.532 1.00 25.47 338 THR A C 1
ATOM 771 O O . THR A 1 109 ? 18.559 51.162 62.876 1.00 28.99 338 THR A O 1
ATOM 775 N N . THR A 1 110 ? 18.448 49.046 63.631 1.00 19.81 339 THR A N 1
ATOM 776 C CA A THR A 1 110 ? 19.607 48.632 62.843 0.23 19.74 339 THR A CA 1
ATOM 777 C CA B THR A 1 110 ? 19.621 48.605 62.870 0.77 19.36 339 THR A CA 1
ATOM 778 C C . THR A 1 110 ? 19.312 47.393 61.999 1.00 19.81 339 THR A C 1
ATOM 779 O O . THR A 1 110 ? 18.473 46.561 62.346 1.00 15.95 339 THR A O 1
ATOM 786 N N . SER A 1 111 ? 19.994 47.288 60.866 1.00 17.05 340 SER A N 1
ATOM 787 C CA . SER A 1 111 ? 19.792 46.151 59.989 1.00 20.12 340 SER A CA 1
ATOM 788 C C . SER A 1 111 ? 20.378 44.899 60.636 1.00 17.53 340 SER A C 1
ATOM 789 O O . SER A 1 111 ? 19.943 43.792 60.363 1.00 16.76 340 SER A O 1
ATOM 792 N N . ARG A 1 112 ? 21.368 45.093 61.497 1.00 21.88 341 ARG A N 1
ATOM 793 C CA . ARG A 1 112 ? 21.977 43.983 62.227 1.00 18.63 341 ARG A CA 1
ATOM 794 C C . ARG A 1 112 ? 20.958 43.243 63.084 1.00 18.70 341 ARG A C 1
ATOM 795 O O . ARG A 1 112 ? 20.892 42.007 63.074 1.00 17.88 341 ARG A O 1
ATOM 803 N N . ALA A 1 113 ? 20.155 43.999 63.826 1.00 18.50 342 ALA A N 1
ATOM 804 C CA . ALA A 1 113 ? 19.105 43.401 64.650 1.00 19.15 342 ALA A CA 1
ATOM 805 C C . ALA A 1 113 ? 18.063 42.717 63.774 1.00 17.32 342 ALA A C 1
ATOM 806 O O . ALA A 1 113 ? 17.580 41.648 64.115 1.00 17.59 342 ALA A O 1
ATOM 808 N N . LEU A 1 114 ? 17.701 43.346 62.656 1.00 15.19 343 LEU A N 1
ATOM 809 C CA . LEU A 1 114 ? 16.744 42.743 61.716 1.00 11.56 343 LEU A CA 1
ATOM 810 C C . LEU A 1 114 ? 17.238 41.398 61.169 1.00 13.76 343 LEU A C 1
ATOM 811 O O . LEU A 1 114 ? 16.476 40.414 61.103 1.00 11.28 343 LEU A O 1
ATOM 816 N N . VAL A 1 115 ? 18.497 41.324 60.751 1.00 12.56 344 VAL A N 1
ATOM 817 C CA . VAL A 1 115 ? 18.936 40.064 60.178 1.00 14.98 344 VAL A CA 1
ATOM 818 C C . VAL A 1 115 ? 19.139 39.028 61.285 1.00 14.07 344 VAL A C 1
ATOM 819 O O . VAL A 1 115 ? 19.049 37.833 61.025 1.00 13.57 344 VAL A O 1
ATOM 823 N N . ASP A 1 116 ? 19.375 39.466 62.526 1.00 16.56 345 ASP A N 1
ATOM 824 C CA . ASP A 1 116 ? 19.397 38.508 63.645 1.00 15.07 345 ASP A CA 1
ATOM 825 C C . ASP A 1 116 ? 18.018 37.893 63.866 1.00 13.41 345 ASP A C 1
ATOM 826 O O . ASP A 1 116 ? 17.913 36.701 64.150 1.00 15.86 345 ASP A O 1
ATOM 831 N N . ARG A 1 117 ? 16.975 38.721 63.798 1.00 11.02 346 ARG A N 1
ATOM 832 C CA . ARG A 1 117 ? 15.603 38.220 63.863 1.00 10.46 346 ARG A CA 1
ATOM 833 C C . ARG A 1 117 ? 15.380 37.166 62.779 1.00 12.35 346 ARG A C 1
ATOM 834 O O . ARG A 1 117 ? 14.890 36.063 63.053 1.00 12.77 346 ARG A O 1
ATOM 842 N N . LEU A 1 118 ? 15.750 37.511 61.543 1.00 13.50 347 LEU A N 1
ATOM 843 C CA . LEU A 1 118 ? 15.600 36.595 60.413 1.00 10.92 347 LEU A CA 1
ATOM 844 C C . LEU A 1 118 ? 16.402 35.315 60.624 1.00 15.56 347 LEU A C 1
ATOM 845 O O . LEU A 1 118 ? 15.908 34.214 60.378 1.00 14.71 347 LEU A O 1
ATOM 850 N N . ASP A 1 119 ? 17.636 35.466 61.090 1.00 11.93 348 ASP A N 1
ATOM 851 C CA . ASP A 1 119 ? 18.515 34.322 61.358 1.00 10.59 348 ASP A CA 1
ATOM 852 C C . ASP A 1 119 ? 17.818 33.270 62.230 1.00 15.05 348 ASP A C 1
ATOM 853 O O . ASP A 1 119 ? 17.813 32.073 61.938 1.00 15.29 348 ASP A O 1
ATOM 858 N N . ASN A 1 120 ? 17.189 33.757 63.288 1.00 16.39 349 ASN A N 1
ATOM 859 C CA . ASN A 1 120 ? 16.729 32.912 64.385 1.00 16.41 349 ASN A CA 1
ATOM 860 C C . ASN A 1 120 ? 15.240 32.620 64.392 1.00 17.06 349 ASN A C 1
ATOM 861 O O . ASN A 1 120 ? 14.713 32.137 65.392 1.00 19.16 349 ASN A O 1
ATOM 866 N N . LEU A 1 121 ? 14.555 32.894 63.283 1.00 13.68 350 LEU A N 1
ATOM 867 C CA . LEU A 1 121 ? 13.099 32.790 63.280 1.00 17.24 350 LEU A CA 1
ATOM 868 C C . LEU A 1 121 ? 12.609 31.354 63.391 1.00 16.73 350 LEU A C 1
ATOM 869 O O . LEU A 1 121 ? 11.440 31.132 63.728 1.00 19.43 350 LEU A O 1
ATOM 874 N N . ALA A 1 122 ? 13.471 30.375 63.107 1.00 14.72 351 ALA A N 1
ATOM 875 C CA . ALA A 1 122 ? 13.002 28.980 63.083 1.00 17.97 351 ALA A CA 1
ATOM 876 C C . ALA A 1 122 ? 13.145 28.298 64.424 1.00 26.10 351 ALA A C 1
ATOM 877 O O . ALA A 1 122 ? 12.618 27.217 64.624 1.00 34.37 351 ALA A O 1
ATOM 879 N N . ILE A 1 123 ? 13.853 28.916 65.353 1.00 20.72 352 ILE A N 1
ATOM 880 C CA . ILE A 1 123 ? 14.068 28.254 66.635 1.00 27.21 352 ILE A CA 1
ATOM 881 C C . ILE A 1 123 ? 13.004 28.647 67.648 1.00 29.51 352 ILE A C 1
ATOM 882 O O . ILE A 1 123 ? 12.424 29.740 67.578 1.00 27.02 352 ILE A O 1
ATOM 887 N N . SER A 1 124 ? 12.750 27.751 68.592 1.00 23.49 353 SER A N 1
ATOM 888 C CA . SER A 1 124 ? 11.775 28.014 69.637 1.00 28.72 353 SER A CA 1
ATOM 889 C C . SER A 1 124 ? 12.212 27.406 70.962 1.00 27.86 353 SER A C 1
ATOM 890 O O . SER A 1 124 ? 13.010 26.467 70.986 1.00 28.56 353 SER A O 1
ATOM 893 N N . LEU A 1 125 ? 11.683 27.942 72.060 1.00 28.83 354 LEU A N 1
ATOM 894 C CA . LEU A 1 125 ? 11.957 27.409 73.395 1.00 26.13 354 LEU A CA 1
ATOM 895 C C . LEU A 1 125 ? 11.108 26.162 73.669 1.00 31.23 354 LEU A C 1
ATOM 896 O O . LEU A 1 125 ? 10.099 25.925 72.994 1.00 28.04 354 LEU A O 1
ATOM 901 N N . GLY A 1 126 ? 11.538 25.360 74.642 1.00 29.97 355 GLY A N 1
ATOM 902 C CA . GLY A 1 126 ? 10.802 24.179 75.053 1.00 35.86 355 GLY A CA 1
ATOM 903 C C . GLY A 1 126 ? 10.869 23.012 74.080 1.00 38.59 355 GLY A C 1
ATOM 904 O O . GLY A 1 126 ? 11.780 22.916 73.261 1.00 41.14 355 GLY A O 1
ATOM 905 N N . SER A 1 127 ? 9.892 22.117 74.179 1.00 43.43 356 SER A N 1
ATOM 906 C CA . SER A 1 127 ? 9.806 20.949 73.299 1.00 47.46 356 SER A CA 1
ATOM 907 C C . SER A 1 127 ? 8.356 20.475 73.194 1.00 46.27 356 SER A C 1
ATOM 908 O O . SER A 1 127 ? 7.545 20.769 74.075 1.00 42.43 356 SER A O 1
ATOM 911 N N . LYS A 1 128 ? 8.050 19.750 72.117 1.00 52.79 357 LYS A N 1
ATOM 912 C CA . LYS A 1 128 ? 6.677 19.380 71.734 1.00 51.68 357 LYS A CA 1
ATOM 913 C C . LYS A 1 128 ? 5.801 18.902 72.889 1.00 33.18 357 LYS A C 1
ATOM 914 O O . LYS A 1 128 ? 6.267 18.194 73.782 1.00 42.80 357 LYS A O 1
ATOM 916 N N . GLY A 1 133 ? 28.521 31.124 58.781 1.00 52.00 362 GLY A N 1
ATOM 917 C CA . GLY A 1 133 ? 28.243 31.745 60.066 1.00 55.44 362 GLY A CA 1
ATOM 918 C C . GLY A 1 133 ? 26.869 32.391 60.144 1.00 50.15 362 GLY A C 1
ATOM 919 O O . GLY A 1 133 ? 25.913 31.922 59.532 1.00 46.49 362 GLY A O 1
ATOM 920 N N . THR A 1 134 ? 26.764 33.472 60.906 1.00 48.42 363 THR A N 1
ATOM 921 C CA . THR A 1 134 ? 25.495 34.179 61.016 1.00 37.49 363 THR A CA 1
ATOM 922 C C . THR A 1 134 ? 25.211 34.970 59.753 1.00 34.97 363 THR A C 1
ATOM 923 O O . THR A 1 134 ? 26.110 35.238 58.947 1.00 34.42 363 THR A O 1
ATOM 927 N N . LEU A 1 135 ? 23.951 35.347 59.587 1.00 32.61 364 LEU A N 1
ATOM 928 C CA . LEU A 1 135 ? 23.540 36.190 58.477 1.00 35.71 364 LEU A CA 1
ATOM 929 C C . LEU A 1 135 ? 24.264 37.539 58.465 1.00 36.31 364 LEU A C 1
ATOM 930 O O . LEU A 1 135 ? 24.608 38.040 57.395 1.00 34.70 364 LEU A O 1
ATOM 935 N N . LYS A 1 136 ? 24.477 38.123 59.651 1.00 27.08 365 LYS A N 1
ATOM 936 C CA . LYS A 1 136 ? 25.267 39.357 59.816 1.00 26.41 365 LYS A CA 1
ATOM 937 C C . LYS A 1 136 ? 26.597 39.290 59.093 1.00 28.52 365 LYS A C 1
ATOM 938 O O . LYS A 1 136 ? 27.005 40.225 58.416 1.00 33.03 365 LYS A O 1
ATOM 944 N N . GLU A 1 137 ? 27.296 38.180 59.299 1.00 25.77 366 GLU A N 1
ATOM 945 C CA . GLU A 1 137 ? 28.646 38.026 58.786 1.00 35.39 366 GLU A CA 1
ATOM 946 C C . GLU A 1 137 ? 28.628 37.807 57.277 1.00 42.61 366 GLU A C 1
ATOM 947 O O . GLU A 1 137 ? 29.543 38.236 56.575 1.00 51.11 366 GLU A O 1
ATOM 953 N N . GLN A 1 138 ? 27.570 37.167 56.783 1.00 33.76 367 GLN A N 1
ATOM 954 C CA . GLN A 1 138 ? 27.483 36.788 55.372 1.00 30.39 367 GLN A CA 1
ATOM 955 C C . GLN A 1 138 ? 27.076 37.953 54.474 1.00 30.16 367 GLN A C 1
ATOM 956 O O . GLN A 1 138 ? 27.332 37.946 53.270 1.00 27.97 367 GLN A O 1
ATOM 962 N N . ILE A 1 139 ? 26.443 38.962 55.053 1.00 24.28 368 ILE A N 1
ATOM 963 C CA . ILE A 1 139 ? 25.959 40.066 54.246 1.00 19.55 368 ILE A CA 1
ATOM 964 C C . ILE A 1 139 ? 26.951 41.220 54.303 1.00 30.15 368 ILE A C 1
ATOM 965 O O . ILE A 1 139 ? 27.278 41.721 55.377 1.00 28.13 368 ILE A O 1
ATOM 970 N N . GLY A 1 140 ? 27.448 41.608 53.132 1.00 29.95 369 GLY A N 1
ATOM 971 C CA . GLY A 1 140 ? 28.495 42.608 53.025 1.00 26.69 369 GLY A CA 1
ATOM 972 C C . GLY A 1 140 ? 28.228 43.945 53.692 1.00 35.09 369 GLY A C 1
ATOM 973 O O . GLY A 1 140 ? 29.112 44.492 54.348 1.00 43.58 369 GLY A O 1
ATOM 974 N N . PHE A 1 141 ? 27.023 44.487 53.547 1.00 30.45 370 PHE A N 1
ATOM 975 C CA . PHE A 1 141 ? 26.782 45.832 54.069 1.00 28.62 370 PHE A CA 1
ATOM 976 C C . PHE A 1 141 ? 26.477 45.891 55.567 1.00 30.07 370 PHE A C 1
ATOM 977 O O . PHE A 1 141 ? 26.086 46.944 56.073 1.00 31.92 370 PHE A O 1
ATOM 985 N N . ILE A 1 142 ? 26.662 44.782 56.278 1.00 26.59 371 ILE A N 1
ATOM 986 C CA . ILE A 1 142 ? 26.402 44.752 57.716 1.00 34.94 371 ILE A CA 1
ATOM 987 C C . ILE A 1 142 ? 27.672 44.498 58.518 1.00 40.43 371 ILE A C 1
ATOM 988 O O . ILE A 1 142 ? 28.516 43.698 58.115 1.00 46.11 371 ILE A O 1
ATOM 993 N N . THR B 1 22 ? 10.842 57.555 74.082 1.00 61.08 251 THR B N 1
ATOM 994 C CA . THR B 1 22 ? 11.037 57.255 75.498 1.00 56.95 251 THR B CA 1
ATOM 995 C C . THR B 1 22 ? 12.444 56.749 75.811 1.00 45.67 251 THR B C 1
ATOM 996 O O . THR B 1 22 ? 12.802 55.603 75.525 1.00 50.11 251 THR B O 1
ATOM 1000 N N . ILE B 1 23 ? 13.234 57.634 76.401 1.00 38.07 252 ILE B N 1
ATOM 1001 C CA . ILE B 1 23 ? 14.534 57.289 76.956 1.00 33.46 252 ILE B CA 1
ATOM 1002 C C . ILE B 1 23 ? 14.345 57.060 78.444 1.00 23.99 252 ILE B C 1
ATOM 1003 O O . ILE B 1 23 ? 13.922 57.983 79.135 1.00 27.40 252 ILE B O 1
ATOM 1008 N N . PRO B 1 24 ? 14.624 55.844 78.947 1.00 21.65 253 PRO B N 1
ATOM 1009 C CA . PRO B 1 24 ? 14.433 55.653 80.395 1.00 18.60 253 PRO B CA 1
ATOM 1010 C C . PRO B 1 24 ? 15.398 56.520 81.213 1.00 20.87 253 PRO B C 1
ATOM 1011 O O . PRO B 1 24 ? 16.600 56.492 80.955 1.00 23.50 253 PRO B O 1
ATOM 1015 N N . GLY B 1 25 ? 14.873 57.277 82.175 1.00 23.58 254 GLY B N 1
ATOM 1016 C CA . GLY B 1 25 ? 15.663 58.245 82.917 1.00 28.00 254 GLY B CA 1
ATOM 1017 C C . GLY B 1 25 ? 16.153 57.734 84.254 1.00 27.66 254 GLY B C 1
ATOM 1018 O O . GLY B 1 25 ? 16.789 58.466 85.009 1.00 23.62 254 GLY B O 1
ATOM 1019 N N . ASN B 1 26 ? 15.843 56.482 84.560 1.00 17.55 255 ASN B N 1
ATOM 1020 C CA . ASN B 1 26 ? 16.400 55.814 85.739 1.00 22.65 255 ASN B CA 1
ATOM 1021 C C . ASN B 1 26 ? 16.366 54.300 85.551 1.00 22.63 255 ASN B C 1
ATOM 1022 O O . ASN B 1 26 ? 15.765 53.796 84.594 1.00 19.14 255 ASN B O 1
ATOM 1027 N N . PHE B 1 27 ? 17.034 53.583 86.451 1.00 20.28 256 PHE B N 1
ATOM 1028 C CA . PHE B 1 27 ? 17.131 52.128 86.389 1.00 19.19 256 PHE B CA 1
ATOM 1029 C C . PHE B 1 27 ? 15.755 51.457 86.377 1.00 16.59 256 PHE B C 1
ATOM 1030 O O . PHE B 1 27 ? 15.513 50.556 85.575 1.00 16.73 256 PHE B O 1
ATOM 1038 N N . ALA B 1 28 ? 14.863 51.885 87.271 1.00 17.13 257 ALA B N 1
ATOM 1039 C CA . ALA B 1 28 ? 13.528 51.285 87.335 1.00 23.91 257 ALA B CA 1
ATOM 1040 C C . ALA B 1 28 ? 12.775 51.459 86.012 1.00 22.60 257 ALA B C 1
ATOM 1041 O O . ALA B 1 28 ? 12.111 50.534 85.556 1.00 20.27 257 ALA B O 1
ATOM 1043 N N . ALA B 1 29 ? 12.883 52.642 85.409 1.00 17.22 258 ALA B N 1
ATOM 1044 C CA . ALA B 1 29 ? 12.261 52.898 84.112 1.00 20.85 258 ALA B CA 1
ATOM 1045 C C . ALA B 1 29 ? 12.824 51.959 83.056 1.00 21.84 258 ALA B C 1
ATOM 1046 O O . ALA B 1 29 ? 12.095 51.461 82.202 1.00 18.93 258 ALA B O 1
ATOM 1048 N N . TYR B 1 30 ? 14.124 51.705 83.109 1.00 15.18 259 TYR B N 1
ATOM 1049 C CA . TYR B 1 30 ? 14.700 50.781 82.148 1.00 16.93 259 TYR B CA 1
ATOM 1050 C C . TYR B 1 30 ? 14.161 49.367 82.407 1.00 18.41 259 TYR B C 1
ATOM 1051 O O . TYR B 1 30 ? 13.819 48.639 81.481 1.00 15.24 259 TYR B O 1
ATOM 1060 N N . HIS B 1 31 ? 14.119 48.972 83.670 1.00 16.68 260 HIS B N 1
ATOM 1061 C CA . HIS B 1 31 ? 13.650 47.637 84.018 1.00 15.98 260 HIS B CA 1
ATOM 1062 C C . HIS B 1 31 ? 12.210 47.422 83.565 1.00 17.16 260 HIS B C 1
ATOM 1063 O O . HIS B 1 31 ? 11.840 46.324 83.158 1.00 20.06 260 HIS B O 1
ATOM 1070 N N . GLU B 1 32 ? 11.405 48.480 83.635 1.00 16.23 261 GLU B N 1
ATOM 1071 C CA . GLU B 1 32 ? 10.032 48.423 83.158 1.00 16.16 261 GLU B CA 1
ATOM 1072 C C . GLU B 1 32 ? 9.965 48.083 81.671 1.00 22.51 261 GLU B C 1
ATOM 1073 O O . GLU B 1 32 ? 9.173 47.229 81.258 1.00 18.82 261 GLU B O 1
ATOM 1079 N N . LEU B 1 33 ? 10.793 48.754 80.870 1.00 16.61 262 LEU B N 1
ATOM 1080 C CA . LEU B 1 33 ? 10.887 48.443 79.442 1.00 17.84 262 LEU B CA 1
ATOM 1081 C C . LEU B 1 33 ? 11.330 46.999 79.237 1.00 19.79 262 LEU B C 1
ATOM 1082 O O . LEU B 1 33 ? 10.810 46.288 78.369 1.00 17.95 262 LEU B O 1
ATOM 1087 N N . TRP B 1 34 ? 12.320 46.578 80.017 1.00 13.24 263 TRP B N 1
ATOM 1088 C CA . TRP B 1 34 ? 12.859 45.222 79.917 1.00 13.75 263 TRP B CA 1
ATOM 1089 C C . TRP B 1 34 ? 11.794 44.169 80.259 1.00 17.07 263 TRP B C 1
ATOM 1090 O O . TRP B 1 34 ? 11.703 43.137 79.600 1.00 17.25 263 TRP B O 1
ATOM 1101 N N . ARG B 1 35 ? 10.997 44.437 81.294 1.00 14.95 264 ARG B N 1
ATOM 1102 C CA . ARG B 1 35 ? 9.937 43.514 81.712 1.00 20.46 264 ARG B CA 1
ATOM 1103 C C . ARG B 1 35 ? 8.940 43.293 80.580 1.00 19.94 264 ARG B C 1
ATOM 1104 O O . ARG B 1 35 ? 8.486 42.173 80.347 1.00 21.19 264 ARG B O 1
ATOM 1112 N N . ASN B 1 36 ? 8.580 44.378 79.899 1.00 17.42 265 ASN B N 1
ATOM 1113 C CA . ASN B 1 36 ? 7.648 44.299 78.782 1.00 24.58 265 ASN B CA 1
ATOM 1114 C C . ASN B 1 36 ? 8.234 43.487 77.633 1.00 20.60 265 ASN B C 1
ATOM 1115 O O . ASN B 1 36 ? 7.533 42.702 76.994 1.00 18.33 265 ASN B O 1
ATOM 1120 N N . ALA B 1 37 ? 9.522 43.675 77.368 1.00 18.47 266 ALA B N 1
ATOM 1121 C CA . ALA B 1 37 ? 10.177 42.905 76.321 1.00 17.74 266 ALA B CA 1
ATOM 1122 C C . ALA B 1 37 ? 10.239 41.421 76.734 1.00 16.98 266 ALA B C 1
ATOM 1123 O O . ALA B 1 37 ? 9.892 40.532 75.952 1.00 18.23 266 ALA B O 1
ATOM 1125 N N . PHE B 1 38 ? 10.636 41.166 77.979 1.00 14.08 267 PHE B N 1
ATOM 1126 C CA . PHE B 1 38 ? 10.753 39.807 78.496 1.00 13.84 267 PHE B CA 1
ATOM 1127 C C . PHE B 1 38 ? 9.439 39.044 78.372 1.00 18.50 267 PHE B C 1
ATOM 1128 O O . PHE B 1 38 ? 9.397 37.900 77.893 1.00 16.03 267 PHE B O 1
ATOM 1136 N N . GLN B 1 39 ? 8.365 39.694 78.795 1.00 18.37 268 GLN B N 1
ATOM 1137 C CA . GLN B 1 39 ? 7.035 39.103 78.746 1.00 24.05 268 GLN B CA 1
ATOM 1138 C C . GLN B 1 39 ? 6.646 38.718 77.326 1.00 17.88 268 GLN B C 1
ATOM 1139 O O . GLN B 1 39 ? 6.166 37.612 77.073 1.00 20.38 268 GLN B O 1
ATOM 1145 N N . GLU B 1 40 ? 6.862 39.630 76.395 1.00 17.50 269 GLU B N 1
ATOM 1146 C CA . GLU B 1 40 ? 6.530 39.360 75.002 1.00 16.74 269 GLU B CA 1
ATOM 1147 C C . GLU B 1 40 ? 7.308 38.163 74.446 1.00 24.24 269 GLU B C 1
ATOM 1148 O O . GLU B 1 40 ? 6.743 37.316 73.752 1.00 23.75 269 GLU B O 1
ATOM 1154 N N . ILE B 1 41 ? 8.597 38.092 74.751 1.00 15.01 270 ILE B N 1
ATOM 1155 C CA . ILE B 1 41 ? 9.416 36.958 74.326 1.00 16.29 270 ILE B CA 1
ATOM 1156 C C . ILE B 1 41 ? 8.875 35.643 74.886 1.00 23.21 270 ILE B C 1
ATOM 1157 O O . ILE B 1 41 ? 8.630 34.692 74.141 1.00 19.44 270 ILE B O 1
ATOM 1170 N N . ASN B 1 43 ? 5.957 34.964 76.008 1.00 19.01 272 ASN 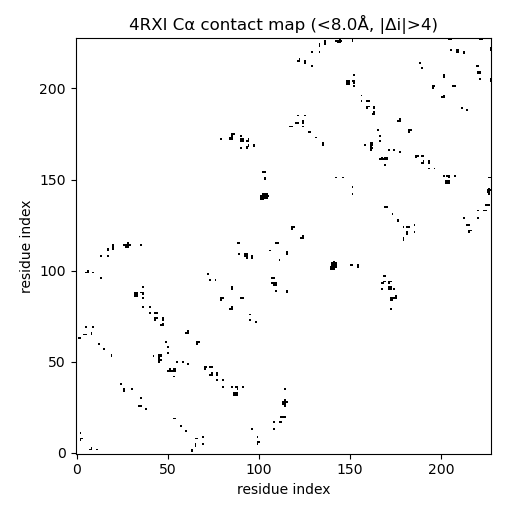B N 1
ATOM 1171 C CA . ASN B 1 43 ? 4.583 34.684 75.566 1.00 21.76 272 ASN B CA 1
ATOM 1172 C C . ASN B 1 43 ? 4.454 34.351 74.083 1.00 30.80 272 ASN B C 1
ATOM 1173 O O . ASN B 1 43 ? 3.350 34.092 73.597 1.00 33.20 272 ASN B O 1
ATOM 1178 N N . ASP B 1 44 ? 5.569 34.380 73.363 1.00 29.95 273 ASP B N 1
ATOM 1179 C CA . ASP B 1 44 ? 5.568 34.092 71.931 1.00 30.06 273 ASP B CA 1
ATOM 1180 C C . ASP B 1 44 ? 4.966 32.718 71.634 1.00 28.16 273 ASP B C 1
ATOM 1181 O O . ASP B 1 44 ? 5.401 31.716 72.196 1.00 26.14 273 ASP B O 1
ATOM 1186 N N . PRO B 1 45 ? 3.965 32.670 70.742 1.00 37.15 274 PRO B N 1
ATOM 1187 C CA . PRO B 1 45 ? 3.282 31.411 70.414 1.00 33.53 274 PRO B CA 1
ATOM 1188 C C . PRO B 1 45 ? 4.191 30.335 69.820 1.00 31.28 274 PRO B C 1
ATOM 1189 O O . PRO B 1 45 ? 3.832 29.165 69.893 1.00 32.03 274 PRO B O 1
ATOM 1193 N N . ARG B 1 46 ? 5.340 30.699 69.260 1.00 28.78 275 ARG B N 1
ATOM 1194 C CA . ARG B 1 46 ? 6.215 29.687 68.667 1.00 36.80 275 ARG B CA 1
ATOM 1195 C C . ARG B 1 46 ? 6.840 28.777 69.735 1.00 31.21 275 ARG B C 1
ATOM 1196 O O . ARG B 1 46 ? 7.259 27.660 69.440 1.00 34.53 275 ARG B O 1
ATOM 1204 N N . HIS B 1 47 ? 6.879 29.233 70.978 1.00 26.73 276 HIS B N 1
ATOM 1205 C CA . HIS B 1 47 ? 7.516 28.441 72.025 1.00 25.39 276 HIS B CA 1
ATOM 1206 C C . HIS B 1 47 ? 6.648 27.271 72.405 1.00 29.84 276 HIS B C 1
ATOM 1207 O O . HIS B 1 47 ? 5.430 27.376 72.434 1.00 35.33 276 HIS B O 1
ATOM 1214 N N . GLN B 1 48 ? 7.296 26.152 72.685 1.00 25.25 277 GLN B N 1
ATOM 1215 C CA . GLN B 1 48 ? 6.589 24.935 73.021 1.00 28.44 277 GLN B CA 1
ATOM 1216 C C . GLN B 1 48 ? 6.579 24.845 74.534 1.00 31.98 277 GLN B C 1
ATOM 1217 O O . GLN B 1 48 ? 7.225 23.989 75.143 1.00 31.26 277 GLN B O 1
ATOM 1223 N N . LEU B 1 49 ? 5.858 25.790 75.124 1.00 34.48 278 LEU B N 1
ATOM 1224 C CA . LEU B 1 49 ? 5.750 25.917 76.567 1.00 36.17 278 LEU B CA 1
ATOM 1225 C C . LEU B 1 49 ? 4.277 25.947 76.941 1.00 38.46 278 LEU B C 1
ATOM 1226 O O . LEU B 1 49 ? 3.461 26.549 76.242 1.00 41.49 278 LEU B O 1
ATOM 1231 N N . HIS B 1 50 ? 3.941 25.292 78.043 1.00 33.03 279 HIS B N 1
ATOM 1232 C CA . HIS B 1 50 ? 2.556 25.165 78.456 1.00 33.63 279 HIS B CA 1
ATOM 1233 C C . HIS B 1 50 ? 2.496 25.238 79.972 1.00 37.16 279 HIS B C 1
ATOM 1234 O O . HIS B 1 50 ? 3.462 24.884 80.649 1.00 35.71 279 HIS B O 1
ATOM 1241 N N . ARG B 1 51 ? 1.369 25.696 80.506 1.00 35.21 280 ARG B N 1
ATOM 1242 C CA . ARG B 1 51 ? 1.226 25.800 81.956 1.00 40.10 280 ARG B CA 1
ATOM 1243 C C . ARG B 1 51 ? 1.402 24.435 82.627 1.00 41.24 280 ARG B C 1
ATOM 1244 O O . ARG B 1 51 ? 1.889 24.354 83.755 1.00 42.69 280 ARG B O 1
ATOM 1252 N N . ASN B 1 52 ? 1.033 23.368 81.919 1.00 40.46 281 ASN B N 1
ATOM 1253 C CA . ASN B 1 52 ? 1.129 22.012 82.459 1.00 48.90 281 ASN B CA 1
ATOM 1254 C C . ASN B 1 52 ? 2.524 21.409 82.386 1.00 43.78 281 ASN B C 1
ATOM 1255 O O . ASN B 1 52 ? 2.750 20.304 82.884 1.00 41.10 281 ASN B O 1
ATOM 1260 N N . ASP B 1 53 ? 3.452 22.113 81.747 1.00 36.39 282 ASP B N 1
ATOM 1261 C CA . ASP B 1 53 ? 4.833 21.651 81.707 1.00 36.98 282 ASP B CA 1
ATOM 1262 C C . ASP B 1 53 ? 5.395 21.558 83.114 1.00 37.89 282 ASP B C 1
ATOM 1263 O O . ASP B 1 53 ? 4.946 22.268 84.015 1.00 38.79 282 ASP B O 1
ATOM 1268 N N . VAL B 1 54 ? 6.368 20.675 83.306 1.00 33.26 283 VAL B N 1
ATOM 1269 C CA . VAL B 1 54 ? 7.038 20.591 84.593 1.00 33.21 283 VAL B CA 1
ATOM 1270 C C . VAL B 1 54 ? 7.851 21.866 84.776 1.00 32.22 283 VAL B C 1
ATOM 1271 O O . VAL B 1 54 ? 8.251 22.519 83.801 1.00 24.57 283 VAL B O 1
ATOM 1275 N N . GLU B 1 55 ? 8.064 22.237 86.029 1.00 28.09 284 GLU B N 1
ATOM 1276 C CA . GLU B 1 55 ? 8.681 23.520 86.333 1.00 28.68 284 GLU B CA 1
ATOM 1277 C C . GLU B 1 55 ? 10.101 23.609 85.793 1.00 26.39 284 GLU B C 1
ATOM 1278 O O . GLU B 1 55 ? 10.526 24.662 85.329 1.00 26.18 284 GLU B O 1
ATOM 1284 N N . TYR B 1 56 ? 10.836 22.506 85.842 1.00 24.26 285 TYR B N 1
ATOM 1285 C CA . TYR B 1 56 ? 12.199 22.507 85.322 1.00 29.80 285 TYR B CA 1
ATOM 1286 C C . TYR B 1 56 ? 12.256 22.994 83.872 1.00 25.03 285 TYR B C 1
ATOM 1287 O O . TYR B 1 56 ? 13.170 23.718 83.489 1.00 21.72 285 TYR B O 1
ATOM 1296 N N . LYS B 1 57 ? 11.276 22.596 83.065 1.00 23.93 286 LYS B N 1
ATOM 1297 C CA . LYS B 1 57 ? 11.250 23.001 81.660 1.00 24.86 286 LYS B CA 1
ATOM 1298 C C . LYS B 1 57 ? 11.006 24.512 81.553 1.00 24.49 286 LYS B C 1
ATOM 1299 O O . LYS B 1 57 ? 11.620 25.201 80.733 1.00 18.74 286 LYS B O 1
ATOM 1305 N N . LYS B 1 58 ? 10.126 25.035 82.402 1.00 20.11 287 LYS B N 1
ATOM 1306 C CA . LYS B 1 58 ? 9.819 26.453 82.354 1.00 21.58 287 LYS B CA 1
ATOM 1307 C C . LYS B 1 58 ? 11.038 27.259 82.780 1.00 23.82 287 LYS B C 1
ATOM 1308 O O . LYS B 1 58 ? 11.360 28.291 82.183 1.00 19.11 287 LYS B O 1
ATOM 1314 N N . ILE B 1 59 ? 11.709 26.787 83.828 1.00 19.51 288 ILE B N 1
ATOM 1315 C CA . ILE B 1 59 ? 12.880 27.478 84.357 1.00 17.40 288 ILE B CA 1
ATOM 1316 C C . ILE B 1 59 ? 14.011 27.495 83.329 1.00 21.71 288 ILE B C 1
ATOM 1317 O O . ILE B 1 59 ? 14.678 28.514 83.130 1.00 19.61 288 ILE B O 1
ATOM 1322 N N . HIS B 1 60 ? 14.224 26.366 82.666 1.00 15.66 289 HIS B N 1
ATOM 1323 C CA . HIS B 1 60 ? 15.307 26.304 81.704 1.00 19.52 289 HIS B CA 1
ATOM 1324 C C . HIS B 1 60 ? 15.044 27.236 80.528 1.00 16.35 289 HIS B C 1
ATOM 1325 O O . HIS B 1 60 ? 15.980 27.816 79.979 1.00 15.41 289 HIS B O 1
ATOM 1332 N N . ALA B 1 61 ? 13.780 27.372 80.132 1.00 17.74 290 ALA B N 1
ATOM 1333 C CA . ALA B 1 61 ? 13.438 28.266 79.014 1.00 15.14 290 ALA B CA 1
ATOM 1334 C C . ALA B 1 61 ? 13.690 29.707 79.434 1.00 13.85 290 ALA B C 1
ATOM 1335 O O . ALA B 1 61 ? 14.256 30.488 78.684 1.00 14.61 290 ALA B O 1
ATOM 1337 N N . ILE B 1 62 ? 13.292 30.057 80.651 1.00 13.66 291 ILE B N 1
ATOM 1338 C CA . ILE B 1 62 ? 13.578 31.396 81.162 1.00 17.02 291 ILE B CA 1
ATOM 1339 C C . ILE B 1 62 ? 15.083 31.637 81.217 1.00 14.52 291 ILE B C 1
ATOM 1340 O O . ILE B 1 62 ? 15.576 32.669 80.766 1.00 13.72 291 ILE B O 1
ATOM 1345 N N . ARG B 1 63 ? 15.815 30.674 81.760 1.00 15.00 292 ARG B N 1
ATOM 1346 C CA . ARG B 1 63 ? 17.266 30.795 81.851 1.00 15.78 292 ARG B CA 1
ATOM 1347 C C . ARG B 1 63 ? 17.910 31.036 80.487 1.00 14.05 292 ARG B C 1
ATOM 1348 O O . ARG B 1 63 ? 18.851 31.812 80.362 1.00 15.95 292 ARG B O 1
ATOM 1356 N N . THR B 1 64 ? 17.409 30.349 79.465 1.00 12.65 293 THR B N 1
ATOM 1357 C CA . THR B 1 64 ? 17.956 30.472 78.115 1.00 14.79 293 THR B CA 1
ATOM 1358 C C . THR B 1 64 ? 17.815 31.901 77.585 1.00 13.55 293 THR B C 1
ATOM 1359 O O . THR B 1 64 ? 18.745 32.472 77.002 1.00 16.05 293 THR B O 1
ATOM 1363 N N . VAL B 1 65 ? 16.664 32.501 77.844 1.00 14.17 294 VAL B N 1
ATOM 1364 C CA . VAL B 1 65 ? 16.394 33.865 77.395 1.00 11.54 294 VAL B CA 1
ATOM 1365 C C . VAL B 1 65 ? 17.211 34.880 78.211 1.00 10.52 294 VAL B C 1
ATOM 1366 O O . VAL B 1 65 ? 17.762 35.825 77.658 1.00 10.55 294 VAL B O 1
ATOM 1370 N N . LEU B 1 66 ? 17.306 34.675 79.523 1.00 9.89 295 LEU B N 1
ATOM 1371 C CA . LEU B 1 66 ? 18.153 35.534 80.356 1.00 12.34 295 LEU B CA 1
ATOM 1372 C C . LEU B 1 66 ? 19.625 35.444 79.967 1.00 11.44 295 LEU B C 1
ATOM 1373 O O . LEU B 1 66 ? 20.323 36.458 79.893 1.00 12.64 295 LEU B O 1
ATOM 1378 N N . ASP B 1 67 ? 20.106 34.226 79.741 1.00 11.60 296 ASP B N 1
ATOM 1379 C CA . ASP B 1 67 ? 21.511 34.052 79.413 1.00 13.99 296 ASP B CA 1
ATOM 1380 C C . ASP B 1 67 ? 21.834 34.739 78.083 1.00 14.98 296 ASP B C 1
ATOM 1381 O O . ASP B 1 67 ? 22.871 35.393 77.957 1.00 15.42 296 ASP B O 1
ATOM 1386 N N . ASP B 1 68 ? 20.940 34.612 77.104 1.00 11.86 297 ASP B N 1
ATOM 1387 C CA . ASP B 1 68 ? 21.138 35.306 75.820 1.00 9.96 297 ASP B CA 1
ATOM 1388 C C . ASP B 1 68 ? 21.163 36.835 76.007 1.00 14.14 297 ASP B C 1
ATOM 1389 O O . ASP B 1 68 ? 21.986 37.544 75.404 1.00 15.43 297 ASP B O 1
ATOM 1394 N N . TYR B 1 69 ? 20.265 37.343 76.852 1.00 9.99 298 TYR B N 1
ATOM 1395 C CA . TYR B 1 69 ? 20.241 38.768 77.194 1.00 10.62 298 TYR B CA 1
ATOM 1396 C C . TYR B 1 69 ? 21.609 39.255 77.682 1.00 13.85 298 TYR B C 1
ATOM 1397 O O . TYR B 1 69 ? 22.049 40.348 77.313 1.00 13.79 298 TYR B O 1
ATOM 1406 N N . THR B 1 70 ? 22.295 38.439 78.482 1.00 13.13 299 THR B N 1
ATOM 1407 C CA . THR B 1 70 ? 23.573 38.861 79.071 1.00 18.11 299 THR B CA 1
ATOM 1408 C C . THR B 1 70 ? 24.699 38.743 78.056 1.00 21.74 299 THR B C 1
ATOM 1409 O O . THR B 1 70 ? 25.799 39.247 78.289 1.00 23.37 299 THR B O 1
ATOM 1413 N N . LYS B 1 71 ? 24.427 38.080 76.932 1.00 13.25 300 LYS B N 1
ATOM 1414 C CA . LYS B 1 71 ? 25.420 37.974 75.857 1.00 14.72 300 LYS B CA 1
ATOM 1415 C C . LYS B 1 71 ? 25.091 38.802 74.622 1.00 20.85 300 LYS B C 1
ATOM 1416 O O . LYS B 1 71 ? 25.475 38.429 73.525 1.00 28.51 300 LYS B O 1
ATOM 1422 N N . GLY B 1 72 ? 24.369 39.904 74.787 1.00 22.12 301 GLY B N 1
ATOM 1423 C CA . GLY B 1 72 ? 24.071 40.767 73.654 1.00 21.97 301 GLY B CA 1
ATOM 1424 C C . GLY B 1 72 ? 22.692 40.591 73.044 1.00 19.02 301 GLY B C 1
ATOM 1425 O O . GLY B 1 72 ? 22.274 41.426 72.247 1.00 21.14 301 GLY B O 1
ATOM 1426 N N . GLY B 1 73 ? 21.992 39.514 73.402 1.00 13.36 302 GLY B N 1
ATOM 1427 C CA . GLY B 1 73 ? 20.601 39.336 73.008 1.00 13.59 302 GLY B CA 1
ATOM 1428 C C . GLY B 1 73 ? 20.416 38.982 71.541 1.00 19.18 302 GLY B C 1
ATOM 1429 O O . GLY B 1 73 ? 19.346 39.187 70.946 1.00 19.40 302 GLY B O 1
ATOM 1430 N N . ASN B 1 74 ? 21.454 38.411 70.956 1.00 17.55 303 ASN B N 1
ATOM 1431 C CA . ASN B 1 74 ? 21.440 38.118 69.529 1.00 22.78 303 ASN B CA 1
ATOM 1432 C C . ASN B 1 74 ? 20.439 37.047 69.100 1.00 25.29 303 ASN B C 1
ATOM 1433 O O . ASN B 1 74 ? 19.944 37.076 67.974 1.00 25.68 303 ASN B O 1
ATOM 1438 N N . THR B 1 75 ? 20.115 36.120 69.996 1.00 20.18 304 THR B N 1
ATOM 1439 C CA . THR B 1 75 ? 19.257 35.009 69.622 1.00 21.84 304 THR B CA 1
ATOM 1440 C C . THR B 1 75 ? 17.772 35.268 69.873 1.00 19.27 304 THR B C 1
ATOM 1441 O O . THR B 1 75 ? 16.953 34.968 69.024 1.00 21.71 304 THR B O 1
ATOM 1445 N N . TRP B 1 76 ? 17.433 35.836 71.028 1.00 15.38 305 TRP B N 1
ATOM 1446 C CA . TRP B 1 76 ? 16.029 35.970 71.426 1.00 19.88 305 TRP B CA 1
ATOM 1447 C C . TRP B 1 76 ? 15.564 37.412 71.531 1.00 16.42 305 TRP B C 1
ATOM 1448 O O . TRP B 1 76 ? 14.382 37.663 71.699 1.00 19.84 305 TRP B O 1
ATOM 1459 N N . TRP B 1 77 ? 16.487 38.359 71.469 1.00 12.18 306 TRP B N 1
ATOM 1460 C CA . TRP B 1 77 ? 16.129 39.734 71.784 1.00 11.80 306 TRP B CA 1
ATOM 1461 C C . TRP B 1 77 ? 16.241 40.674 70.593 1.00 12.50 306 TRP B C 1
ATOM 1462 O O . TRP B 1 77 ? 16.290 41.877 70.784 1.00 15.93 306 TRP B O 1
ATOM 1473 N N . ALA B 1 78 ? 16.272 40.144 69.370 1.00 14.79 307 ALA B N 1
ATOM 1474 C CA . ALA B 1 78 ? 16.529 40.992 68.203 1.00 15.98 307 ALA B CA 1
ATOM 1475 C C . ALA B 1 78 ? 15.474 42.087 68.036 1.00 20.10 307 ALA B C 1
ATOM 1476 O O . ALA B 1 78 ? 15.769 43.209 67.615 1.00 22.13 307 ALA B O 1
ATOM 1478 N N . LYS B 1 79 ? 14.234 41.743 68.344 1.00 20.93 308 LYS B N 1
ATOM 1479 C CA . LYS B 1 79 ? 13.132 42.678 68.196 1.00 24.07 308 LYS B CA 1
ATOM 1480 C C . LYS B 1 79 ? 13.238 43.834 69.204 1.00 22.95 308 LYS B C 1
ATOM 1481 O O . LYS B 1 79 ? 12.650 44.885 69.002 1.00 22.13 308 LYS B O 1
ATOM 1487 N N . PHE B 1 80 ? 14.021 43.653 70.265 1.00 18.14 309 PHE B N 1
ATOM 1488 C CA . PHE B 1 80 ? 14.120 44.645 71.337 1.00 18.94 309 PHE B CA 1
ATOM 1489 C C . PHE B 1 80 ? 15.540 45.154 71.535 1.00 24.97 309 PHE B C 1
ATOM 1490 O O . PHE B 1 80 ? 15.874 45.711 72.593 1.00 24.04 309 PHE B O 1
ATOM 1498 N N A ARG B 1 81 ? 16.369 44.946 70.517 0.48 28.31 310 ARG B N 1
ATOM 1499 N N B ARG B 1 81 ? 16.370 44.966 70.517 0.52 28.39 310 ARG B N 1
ATOM 1500 C CA A ARG B 1 81 ? 17.782 45.327 70.529 0.48 31.92 310 ARG B CA 1
ATOM 1501 C CA B ARG B 1 81 ? 17.789 45.315 70.575 0.52 31.82 310 ARG B CA 1
ATOM 1502 C C A ARG B 1 81 ? 18.020 46.788 70.933 0.48 28.77 310 ARG B C 1
ATOM 1503 C C B ARG B 1 81 ? 18.035 46.796 70.916 0.52 28.78 310 ARG B C 1
ATOM 1504 O O A ARG B 1 81 ? 19.053 47.119 71.515 0.48 26.57 310 ARG B O 1
ATOM 1505 O O B ARG B 1 81 ? 19.089 47.149 71.444 0.52 27.12 310 ARG B O 1
ATOM 1520 N N . ARG B 1 82 ? 17.060 47.657 70.631 1.00 29.61 311 ARG B N 1
ATOM 1521 C CA . ARG B 1 82 ? 17.177 49.093 70.935 1.00 35.72 311 ARG B CA 1
ATOM 1522 C C . ARG B 1 82 ? 17.429 49.350 72.414 1.00 40.83 311 ARG B C 1
ATOM 1523 O O . ARG B 1 82 ? 18.126 50.290 72.805 1.00 37.37 311 ARG B O 1
ATOM 1531 N N . ILE B 1 83 ? 16.846 48.486 73.232 1.00 28.56 312 ILE B N 1
ATOM 1532 C CA . ILE B 1 83 ? 17.001 48.526 74.671 1.00 27.08 312 ILE B CA 1
ATOM 1533 C C . ILE B 1 83 ? 18.470 48.442 75.102 1.00 25.43 312 ILE B C 1
ATOM 1534 O O . ILE B 1 83 ? 18.864 49.049 76.093 1.00 27.88 312 ILE B O 1
ATOM 1539 N N . PHE B 1 84 ? 19.293 47.725 74.346 1.00 18.28 313 PHE B N 1
ATOM 1540 C CA . PHE B 1 84 ? 20.669 47.508 74.775 1.00 23.48 313 PHE B CA 1
ATOM 1541 C C . PHE B 1 84 ? 21.526 48.776 74.739 1.00 24.80 313 PHE B C 1
ATOM 1542 O O . PHE B 1 84 ? 22.574 48.833 75.384 1.00 29.32 313 PHE B O 1
ATOM 1550 N N . THR B 1 85 ? 21.103 49.780 73.980 1.00 22.14 314 THR B N 1
ATOM 1551 C CA A THR B 1 85 ? 21.887 50.995 73.824 0.60 23.26 314 THR B CA 1
ATOM 1552 C CA B THR B 1 85 ? 21.919 50.982 73.843 0.40 23.93 314 THR B CA 1
ATOM 1553 C C . THR B 1 85 ? 21.710 51.950 75.003 1.00 24.52 314 THR B C 1
ATOM 1554 O O . THR B 1 85 ? 22.532 52.837 75.219 1.00 25.81 314 THR B O 1
ATOM 1561 N N . PHE B 1 86 ? 20.632 51.785 75.764 1.00 21.54 315 PHE B N 1
ATOM 1562 C CA . PHE B 1 86 ? 20.371 52.712 76.871 1.00 22.46 315 PHE B CA 1
ATOM 1563 C C . PHE B 1 86 ? 21.435 52.584 77.968 1.00 27.46 315 PHE B C 1
ATOM 1564 O O . PHE B 1 86 ? 21.991 51.508 78.176 1.00 21.03 315 PHE B O 1
ATOM 1572 N N . HIS B 1 87 ? 21.717 53.683 78.670 1.00 17.47 316 HIS B N 1
ATOM 1573 C CA . HIS B 1 87 ? 22.742 53.695 79.702 1.00 15.71 316 HIS B CA 1
ATOM 1574 C C . HIS B 1 87 ? 22.567 52.594 80.733 1.00 16.53 316 HIS B C 1
ATOM 1575 O O . HIS B 1 87 ? 23.544 52.005 81.187 1.00 20.90 316 HIS B O 1
ATOM 1582 N N . TRP B 1 88 ? 21.321 52.311 81.099 1.00 12.85 317 TRP B N 1
ATOM 1583 C CA . TRP B 1 88 ? 21.046 51.385 82.211 1.00 16.91 317 TRP B CA 1
ATOM 1584 C C . TRP B 1 88 ? 21.344 49.943 81.880 1.00 21.76 317 TRP B C 1
ATOM 1585 O O . TRP B 1 88 ? 21.412 49.094 82.770 1.00 15.53 317 TRP B O 1
ATOM 1596 N N . ASN B 1 89 ? 21.509 49.656 80.596 1.00 16.60 318 ASN B N 1
ATOM 1597 C CA . ASN B 1 89 ? 21.610 48.275 80.157 1.00 12.16 318 ASN B CA 1
ATOM 1598 C C . ASN B 1 89 ? 22.779 47.533 80.785 1.00 13.85 318 ASN B C 1
ATOM 1599 O O . ASN B 1 89 ? 22.640 46.380 81.195 1.00 16.22 318 ASN B O 1
ATOM 1604 N N . ARG B 1 90 ? 23.937 48.177 80.860 1.00 20.25 319 ARG B N 1
ATOM 1605 C CA . ARG B 1 90 ? 25.111 47.453 81.328 1.00 21.43 319 ARG B CA 1
ATOM 1606 C C . ARG B 1 90 ? 24.952 47.001 82.782 1.00 20.67 319 ARG B C 1
ATOM 1607 O O . ARG B 1 90 ? 25.310 45.875 83.133 1.00 20.83 319 ARG B O 1
ATOM 1615 N N . HIS B 1 91 ? 24.412 47.862 83.636 1.00 19.74 320 HIS B N 1
ATOM 1616 C CA . HIS B 1 91 ? 24.219 47.426 85.007 1.00 22.11 320 HIS B CA 1
ATOM 1617 C C . HIS B 1 91 ? 23.058 46.431 85.134 1.00 17.96 320 HIS B C 1
ATOM 1618 O O . HIS B 1 91 ? 23.085 45.562 85.986 1.00 20.16 320 HIS B O 1
ATOM 1625 N N . HIS B 1 92 ? 22.023 46.576 84.313 1.00 14.50 321 HIS B N 1
ATOM 1626 C CA . HIS B 1 92 ? 20.897 45.637 84.392 1.00 13.23 321 HIS B CA 1
ATOM 1627 C C . HIS B 1 92 ? 21.364 44.234 83.961 1.00 18.85 321 HIS B C 1
ATOM 1628 O O . HIS B 1 92 ? 20.986 43.215 84.558 1.00 15.02 321 HIS B O 1
ATOM 1635 N N . VAL B 1 93 ? 22.217 44.192 82.942 1.00 13.43 322 VAL B N 1
ATOM 1636 C CA . VAL B 1 93 ? 22.797 42.942 82.485 1.00 15.14 322 VAL B CA 1
ATOM 1637 C C . VAL B 1 93 ? 23.607 42.279 83.594 1.00 19.05 322 VAL B C 1
ATOM 1638 O O . VAL B 1 93 ? 23.575 41.040 83.747 1.00 17.16 322 VAL B O 1
ATOM 1642 N N . LYS B 1 94 ? 24.327 43.081 84.376 1.00 16.02 323 LYS B N 1
ATOM 1643 C CA . LYS B 1 94 ? 25.056 42.529 85.529 1.00 21.90 323 LYS B CA 1
ATOM 1644 C C . LYS B 1 94 ? 24.132 41.811 86.518 1.00 21.13 323 LYS B C 1
ATOM 1645 O O . LYS B 1 94 ? 24.440 40.712 86.992 1.00 21.55 323 LYS B O 1
ATOM 1651 N N . VAL B 1 95 ? 23.009 42.440 86.847 1.00 19.05 324 VAL B N 1
ATOM 1652 C CA . VAL B 1 95 ? 22.075 41.848 87.795 1.00 20.99 324 VAL B CA 1
ATOM 1653 C C . VAL B 1 95 ? 21.433 40.586 87.229 1.00 19.87 324 VAL B C 1
ATOM 1654 O O . VAL B 1 95 ? 21.279 39.591 87.947 1.00 17.55 324 VAL B O 1
ATOM 1658 N N . VAL B 1 96 ? 21.066 40.607 85.949 1.00 12.91 325 VAL B N 1
ATOM 1659 C CA . VAL B 1 96 ? 20.446 39.429 85.353 1.00 12.38 325 VAL B CA 1
ATOM 1660 C C . VAL B 1 96 ? 21.470 38.293 85.319 1.00 15.03 325 VAL B C 1
ATOM 1661 O O . VAL B 1 96 ? 21.134 37.106 85.490 1.00 16.42 325 VAL B O 1
ATOM 1665 N N . ASP B 1 97 ? 22.736 38.650 85.126 1.00 14.64 326 ASP B N 1
ATOM 1666 C CA . ASP B 1 97 ? 23.800 37.649 85.135 1.00 16.32 326 ASP B CA 1
ATOM 1667 C C . ASP B 1 97 ? 23.908 36.952 86.513 1.00 19.30 326 ASP B C 1
ATOM 1668 O O . ASP B 1 97 ? 24.115 35.721 86.622 1.00 17.16 326 ASP B O 1
ATOM 1673 N N . ASP B 1 98 ? 23.755 37.740 87.571 1.00 15.56 327 ASP B N 1
ATOM 1674 C CA . ASP B 1 98 ? 23.711 37.179 88.925 1.00 18.56 327 ASP B CA 1
ATOM 1675 C C . ASP B 1 98 ? 22.528 36.229 89.074 1.00 20.07 327 ASP B C 1
ATOM 1676 O O . ASP B 1 98 ? 22.629 35.184 89.709 1.00 16.73 327 ASP B O 1
ATOM 1681 N N . ILE B 1 99 ? 21.396 36.596 88.488 1.00 18.08 328 ILE B N 1
ATOM 1682 C CA . ILE B 1 99 ? 20.219 35.734 88.550 1.00 19.33 328 ILE B CA 1
ATOM 1683 C C . ILE B 1 99 ? 20.419 34.422 87.770 1.00 17.88 328 ILE B C 1
ATOM 1684 O O . ILE B 1 99 ? 19.979 33.350 88.215 1.00 16.11 328 ILE B O 1
ATOM 1689 N N . VAL B 1 100 ? 21.098 34.476 86.627 1.00 15.68 329 VAL B N 1
ATOM 1690 C CA . VAL B 1 100 ? 21.366 33.237 85.891 1.00 16.82 329 VAL B CA 1
ATOM 1691 C C . VAL B 1 100 ? 22.249 32.323 86.764 1.00 18.97 329 VAL B C 1
ATOM 1692 O O . VAL B 1 100 ? 22.104 31.103 86.769 1.00 14.57 329 VAL B O 1
ATOM 1696 N N . LYS B 1 101 ? 23.156 32.917 87.527 1.00 16.12 330 LYS B N 1
ATOM 1697 C CA . LYS B 1 101 ? 24.012 32.109 88.395 1.00 19.94 330 LYS B CA 1
ATOM 1698 C C . LYS B 1 101 ? 23.209 31.496 89.536 1.00 23.21 330 LYS B C 1
ATOM 1699 O O . LYS B 1 101 ? 23.500 30.382 89.965 1.00 20.37 330 LYS B O 1
ATOM 1705 N N . GLU B 1 102 ? 22.208 32.228 90.026 1.00 19.81 331 GLU B N 1
ATOM 1706 C CA . GLU B 1 102 ? 21.285 31.702 91.033 1.00 18.60 331 GLU B CA 1
ATOM 1707 C C . GLU B 1 102 ? 20.528 30.506 90.459 1.00 19.81 331 GLU B C 1
ATOM 1708 O O . GLU B 1 102 ? 20.334 29.498 91.154 1.00 24.32 331 GLU B O 1
ATOM 1714 N N . ILE B 1 103 ? 20.095 30.610 89.204 1.00 15.64 332 ILE B N 1
ATOM 1715 C CA . ILE B 1 103 ? 19.435 29.476 88.551 1.00 17.80 332 ILE B CA 1
ATOM 1716 C C . ILE B 1 103 ? 20.367 28.270 88.480 1.00 19.48 332 ILE B C 1
ATOM 1717 O O . ILE B 1 103 ? 19.988 27.137 88.844 1.00 18.73 332 ILE B O 1
ATOM 1722 N N . ASP B 1 104 ? 21.593 28.501 88.015 1.00 15.54 333 ASP B N 1
ATOM 1723 C CA . ASP B 1 104 ? 22.549 27.399 87.863 1.00 16.40 333 ASP B CA 1
ATOM 1724 C C . ASP B 1 104 ? 22.873 26.760 89.195 1.00 16.94 333 ASP B C 1
ATOM 1725 O O . ASP B 1 104 ? 23.102 25.557 89.267 1.00 18.01 333 ASP B O 1
ATOM 1730 N N . ALA B 1 105 ? 22.886 27.569 90.251 1.00 18.96 334 ALA B N 1
ATOM 1731 C CA . ALA B 1 105 ? 23.152 27.078 91.597 1.00 20.04 334 ALA B CA 1
ATOM 1732 C C . ALA B 1 105 ? 21.982 26.263 92.141 1.00 27.53 334 ALA B C 1
ATOM 1733 O O . ALA B 1 105 ? 22.093 25.626 93.188 1.00 27.99 334 ALA B O 1
ATOM 1735 N N . GLY B 1 106 ? 20.859 26.290 91.433 1.00 19.41 335 GLY B N 1
ATOM 1736 C CA . GLY B 1 106 ? 19.684 25.526 91.822 1.00 23.57 335 GLY B CA 1
ATOM 1737 C C . GLY B 1 106 ? 18.746 26.220 92.796 1.00 26.35 335 GLY B C 1
ATOM 1738 O O . GLY B 1 106 ? 17.990 25.550 93.501 1.00 24.13 335 GLY B O 1
ATOM 1739 N N . ASN B 1 107 ? 18.766 27.548 92.835 1.00 20.01 336 ASN B N 1
ATOM 1740 C CA . ASN B 1 107 ? 17.973 28.291 93.832 1.00 28.31 336 ASN B CA 1
ATOM 1741 C C . ASN B 1 107 ? 16.455 28.325 93.583 1.00 29.46 336 ASN B C 1
ATOM 1742 O O . ASN B 1 107 ? 15.680 28.662 94.476 1.00 32.28 336 ASN B O 1
ATOM 1747 N N . TYR B 1 108 ? 16.026 27.974 92.378 1.00 21.36 337 TYR B N 1
ATOM 1748 C CA . TYR B 1 108 ? 14.607 28.040 92.029 1.00 26.15 337 TYR B CA 1
ATOM 1749 C C . TYR B 1 108 ? 14.001 26.680 91.760 1.00 34.59 337 TYR B C 1
ATOM 1750 O O . TYR B 1 108 ? 14.538 25.912 90.974 1.00 32.99 337 TYR B O 1
ATOM 1759 N N . THR B 1 109 ? 12.880 26.381 92.409 1.00 34.16 338 THR B N 1
ATOM 1760 C CA . THR B 1 109 ? 12.157 25.152 92.096 1.00 35.39 338 THR B CA 1
ATOM 1761 C C . THR B 1 109 ? 10.880 25.446 91.300 1.00 33.39 338 THR B C 1
ATOM 1762 O O . THR B 1 109 ? 10.337 24.562 90.655 1.00 33.07 338 THR B O 1
ATOM 1766 N N . THR B 1 110 ? 10.410 26.690 91.328 1.00 27.28 339 THR B N 1
ATOM 1767 C CA . THR B 1 110 ? 9.254 27.065 90.523 1.00 30.50 339 THR B CA 1
ATOM 1768 C C . THR B 1 110 ? 9.577 28.245 89.620 1.00 28.93 339 THR B C 1
ATOM 1769 O O . THR B 1 110 ? 10.376 29.125 89.974 1.00 24.91 339 THR B O 1
ATOM 1773 N N . SER B 1 111 ? 8.942 28.264 88.456 1.00 26.77 340 SER B N 1
ATOM 1774 C CA . SER B 1 111 ? 9.109 29.371 87.533 1.00 28.84 340 SER B CA 1
ATOM 1775 C C . SER B 1 111 ? 8.455 30.622 88.103 1.00 23.78 340 SER B C 1
ATOM 1776 O O . SER B 1 111 ? 8.865 31.737 87.797 1.00 21.08 340 SER B O 1
ATOM 1779 N N . ARG B 1 112 ? 7.438 30.428 88.937 1.00 24.75 341 ARG B N 1
ATOM 1780 C CA . ARG B 1 112 ? 6.761 31.549 89.587 1.00 26.51 341 ARG B CA 1
ATOM 1781 C C . ARG B 1 112 ? 7.743 32.356 90.440 1.00 26.87 341 ARG B C 1
ATOM 1782 O O . ARG B 1 112 ? 7.774 33.591 90.374 1.00 28.60 341 ARG B O 1
ATOM 1784 N N . ALA B 1 113 ? 8.555 31.656 91.229 1.00 30.50 342 ALA B N 1
ATOM 1785 C CA . ALA B 1 113 ? 9.516 32.326 92.106 1.00 33.54 342 ALA B CA 1
ATOM 1786 C C . ALA B 1 113 ? 10.621 33.005 91.304 1.00 28.80 342 ALA B C 1
ATOM 1787 O O . ALA B 1 113 ? 11.124 34.062 91.689 1.00 22.70 342 ALA B O 1
ATOM 1789 N N . LEU B 1 114 ? 11.001 32.398 90.188 1.00 21.02 343 LEU B N 1
ATOM 1790 C CA . LEU B 1 114 ? 12.000 33.003 89.321 1.00 20.81 343 LEU B CA 1
ATOM 1791 C C . LEU B 1 114 ? 11.453 34.276 88.661 1.00 21.39 343 LEU B C 1
ATOM 1792 O O . LEU B 1 114 ? 12.142 35.293 88.582 1.00 18.34 343 LEU B O 1
ATOM 1797 N N . VAL B 1 115 ? 10.212 34.224 88.191 1.00 19.25 344 VAL B N 1
ATOM 1798 C CA . VAL B 1 115 ? 9.594 35.387 87.543 1.00 21.51 344 VAL B CA 1
ATOM 1799 C C . VAL B 1 115 ? 9.373 36.524 88.548 1.00 26.41 344 VAL B C 1
ATOM 1800 O O . VAL B 1 115 ? 9.469 37.702 88.203 1.00 24.93 344 VAL B O 1
ATOM 1804 N N . ASP B 1 116 ? 9.104 36.161 89.797 1.00 24.74 345 ASP B N 1
ATOM 1805 C CA . ASP B 1 116 ? 9.017 37.143 90.877 1.00 27.09 345 ASP B CA 1
ATOM 1806 C C . ASP B 1 116 ? 10.351 37.833 91.097 1.00 24.80 345 ASP B C 1
ATOM 1807 O O . ASP B 1 116 ? 10.403 39.049 91.298 1.00 28.63 345 ASP B O 1
ATOM 1812 N N . ARG B 1 117 ? 11.425 37.045 91.100 1.00 20.52 346 ARG B N 1
ATOM 1813 C CA . ARG B 1 117 ? 12.768 37.587 91.264 1.00 19.83 346 ARG B CA 1
ATOM 1814 C C . ARG B 1 117 ? 13.016 38.623 90.178 1.00 17.37 346 ARG B C 1
ATOM 1815 O O . ARG B 1 117 ? 13.462 39.734 90.451 1.00 19.80 346 ARG B O 1
ATOM 1823 N N . LEU B 1 118 ? 12.688 38.267 88.940 1.00 20.11 347 LEU B N 1
ATOM 1824 C CA . LEU B 1 118 ? 12.866 39.186 87.820 1.00 15.42 347 LEU B CA 1
ATOM 1825 C C . LEU B 1 118 ? 11.985 40.425 87.935 1.00 20.95 347 LEU B C 1
ATOM 1826 O O . LEU B 1 118 ? 12.431 41.542 87.683 1.00 23.96 347 LEU B O 1
ATOM 1831 N N . ASP B 1 119 ? 10.725 40.218 88.290 1.00 21.70 348 ASP B N 1
ATOM 1832 C CA . ASP B 1 119 ? 9.793 41.322 88.515 1.00 22.99 348 ASP B CA 1
ATOM 1833 C C . ASP B 1 119 ? 10.358 42.326 89.523 1.00 27.61 348 ASP B C 1
ATOM 1834 O O . ASP B 1 119 ? 10.313 43.535 89.305 1.00 26.09 348 ASP B O 1
ATOM 1839 N N . ASN B 1 120 ? 10.904 41.809 90.618 1.00 20.71 349 ASN B N 1
ATOM 1840 C CA . ASN B 1 120 ? 11.320 42.630 91.757 1.00 25.50 349 ASN B CA 1
ATOM 1841 C C . ASN B 1 120 ? 12.761 43.114 91.704 1.00 21.38 349 ASN B C 1
ATOM 1842 O O . ASN B 1 120 ? 13.261 43.741 92.643 1.00 21.01 349 ASN B O 1
ATOM 1847 N N . LEU B 1 121 ? 13.411 42.818 90.592 1.00 17.94 350 LEU B N 1
ATOM 1848 C CA . LEU B 1 121 ? 14.820 43.109 90.364 1.00 22.62 350 LEU B CA 1
ATOM 1849 C C . LEU B 1 121 ? 15.262 44.519 90.770 1.00 24.35 350 LEU B C 1
ATOM 1850 O O . LEU B 1 121 ? 16.288 44.680 91.434 1.00 25.56 350 LEU B O 1
ATOM 1855 N N . ALA B 1 122 ? 14.498 45.534 90.370 1.00 18.30 351 ALA B N 1
ATOM 1856 C CA . ALA B 1 122 ? 14.911 46.911 90.600 1.00 20.92 351 ALA B CA 1
ATOM 1857 C C . ALA B 1 122 ? 14.609 47.311 92.037 1.00 34.56 351 ALA B C 1
ATOM 1858 O O . ALA B 1 122 ? 15.417 47.971 92.686 1.00 39.24 351 ALA B O 1
ATOM 1860 N N . ILE B 1 123 ? 13.448 46.896 92.532 1.00 33.83 352 ILE B N 1
ATOM 1861 C CA . ILE B 1 123 ? 13.045 47.201 93.903 1.00 37.65 352 ILE B CA 1
ATOM 1862 C C . ILE B 1 123 ? 14.045 46.609 94.881 1.00 37.26 352 ILE B C 1
ATOM 1863 O O . ILE B 1 123 ? 14.472 47.279 95.812 1.00 44.36 352 ILE B O 1
ATOM 1868 N N . SER B 1 124 ? 14.431 45.359 94.635 1.00 40.34 353 SER B N 1
ATOM 1869 C CA . SER B 1 124 ? 15.378 44.614 95.477 1.00 45.50 353 SER B CA 1
ATOM 1870 C C . SER B 1 124 ? 16.760 45.258 95.605 1.00 48.69 353 SER B C 1
ATOM 1871 O O . SER B 1 124 ? 17.513 44.927 96.521 1.00 46.61 353 SER B O 1
ATOM 1874 N N . LEU B 1 125 ? 17.102 46.144 94.673 1.00 45.04 354 LEU B N 1
ATOM 1875 C CA . LEU B 1 125 ? 18.335 46.922 94.773 1.00 48.23 354 LEU B CA 1
ATOM 1876 C C . LEU B 1 125 ? 18.102 48.174 95.610 1.00 52.10 354 LEU B C 1
ATOM 1877 O O . LEU B 1 125 ? 18.963 48.573 96.393 1.00 60.72 354 LEU B O 1
ATOM 1882 N N . THR B 1 134 ? 3.169 41.981 88.500 1.00 48.02 363 THR B N 1
ATOM 1883 C CA . THR B 1 134 ? 2.193 41.203 87.746 1.00 47.03 363 THR B CA 1
ATOM 1884 C C . THR B 1 134 ? 2.832 40.430 86.588 1.00 42.12 363 THR B C 1
ATOM 1885 O O . THR B 1 134 ? 2.125 39.962 85.695 1.00 45.33 363 THR B O 1
ATOM 1889 N N . LEU B 1 135 ? 4.157 40.307 86.589 1.00 40.47 364 LEU B N 1
ATOM 1890 C CA . LEU B 1 135 ? 4.855 39.595 85.515 1.00 36.02 364 LEU B CA 1
ATOM 1891 C C . LEU B 1 135 ? 4.426 38.129 85.480 1.00 40.67 364 LEU B C 1
ATOM 1892 O O . LEU B 1 135 ? 4.229 37.545 84.414 1.00 46.70 364 LEU B O 1
ATOM 1897 N N . LYS B 1 136 ? 4.286 37.554 86.668 1.00 36.05 365 LYS B N 1
ATOM 1898 C CA . LYS B 1 136 ? 3.754 36.214 86.873 1.00 38.78 365 LYS B CA 1
ATOM 1899 C C . LYS B 1 136 ? 2.399 36.028 86.199 1.00 42.92 365 LYS B C 1
ATOM 1900 O O . LYS B 1 136 ? 2.120 34.989 85.597 1.00 47.43 365 LYS B O 1
ATOM 1906 N N . GLU B 1 137 ? 1.552 37.044 86.310 1.00 37.46 366 GLU B N 1
ATOM 1907 C CA . GLU B 1 137 ? 0.204 36.969 85.767 1.00 43.85 366 GLU B CA 1
ATOM 1908 C C . GLU B 1 137 ? 0.205 37.066 84.250 1.00 44.90 366 GLU B C 1
ATOM 1909 O O . GLU B 1 137 ? -0.591 36.411 83.577 1.00 58.52 366 GLU B O 1
ATOM 1915 N N . GLN B 1 138 ? 1.111 37.872 83.711 1.00 38.28 367 GLN B N 1
ATOM 1916 C CA . GLN B 1 138 ? 1.089 38.188 82.284 1.00 44.88 367 GLN B CA 1
ATOM 1917 C C . GLN B 1 138 ? 1.803 37.177 81.385 1.00 39.36 367 GLN B C 1
ATOM 1918 O O . GLN B 1 138 ? 1.761 37.301 80.163 1.00 41.20 367 GLN B O 1
ATOM 1924 N N . ILE B 1 139 ? 2.462 36.183 81.968 1.00 31.45 368 ILE B N 1
ATOM 1925 C CA . ILE B 1 139 ? 3.069 35.141 81.147 1.00 30.45 368 ILE B CA 1
ATOM 1926 C C . ILE B 1 139 ? 2.216 33.887 81.231 1.00 36.25 368 ILE B C 1
ATOM 1927 O O . ILE B 1 139 ? 2.010 33.343 82.312 1.00 38.87 368 ILE B O 1
ATOM 1932 N N . GLY B 1 140 ? 1.724 33.442 80.079 1.00 39.58 369 GLY B N 1
ATOM 1933 C CA . GLY B 1 140 ? 0.713 32.404 80.010 1.00 37.35 369 GLY B CA 1
ATOM 1934 C C . GLY B 1 140 ? 1.047 31.119 80.736 1.00 38.10 369 GLY B C 1
ATOM 1935 O O . GLY B 1 140 ? 0.199 30.564 81.423 1.00 44.14 369 GLY B O 1
ATOM 1936 N N . PH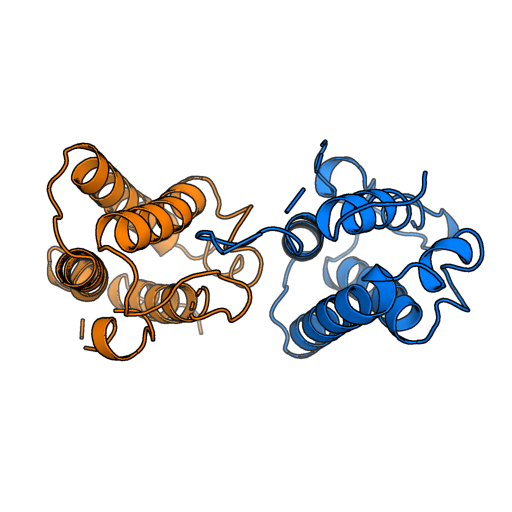E B 1 141 ? 2.283 30.648 80.606 1.00 35.75 370 PHE B N 1
ATOM 1937 C CA . PHE B 1 141 ? 2.619 29.332 81.133 1.00 35.22 370 PHE B CA 1
ATOM 1938 C C . PHE B 1 141 ? 3.066 29.320 82.598 1.00 42.43 370 PHE B C 1
ATOM 1939 O O . PHE B 1 141 ? 3.429 28.265 83.118 1.00 46.91 370 PHE B O 1
ATOM 1947 N N . ILE B 1 142 ? 3.028 30.469 83.267 1.00 44.25 371 ILE B N 1
ATOM 1948 C CA . ILE B 1 142 ? 3.419 30.533 84.677 1.00 49.68 371 ILE B CA 1
ATOM 1949 C C . ILE B 1 142 ? 2.213 30.377 85.595 1.00 50.87 371 ILE B C 1
ATOM 1950 O O . ILE B 1 142 ? 1.169 30.988 85.360 1.00 56.77 371 ILE B O 1
#

Solvent-accessible surface area: 12085 Å² total

Nearest PDB structures (foldseek):
  4rxi-assembly1_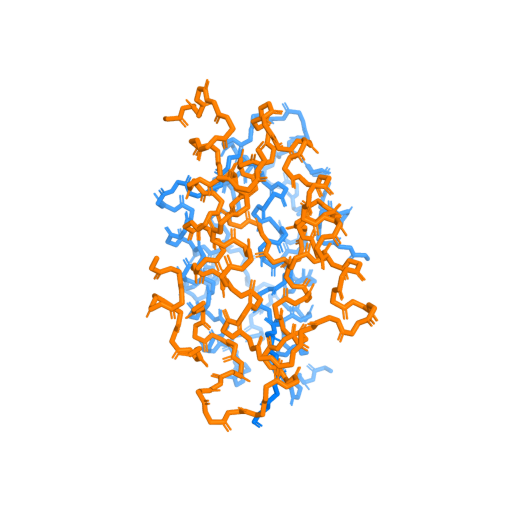A  TM=1.009E+00  e=1.641E-16  Legionella pneumophila subsp. pneumophila str. Philadelphia 1
  4rxi-assembly2_B  TM=9.826E-01  e=1.252E-13  Legionella pneumophila subsp. pneumophila str. Philadelphia 1
  4wrp-assembly1_A  TM=9.121E-01  e=2.457E-13  Legionella pneumophila subsp. pneumophila str. Philadelphia 1
  4wrp-assembly2_B  TM=8.951E-01  e=3.837E-12  Legionella pneumophila subsp. pneumophila str. Philadelphia 1
  4rxi-assembly2_B  TM=1.009E+00  e=2.220E-17  Legionella pneumophila subsp. pneumophila str. Philadelphia 1

Organism: Legionella pneumophila subsp. pneumophila (strain Philadelphia 1 / ATCC 33152 / DSM 7513) (NCBI:txid272624)

InterPro domains:
  IPR041234 RavJ-like, C-terminal domain [PF18493] (257-372)
  IPR055059 RavJ, peptidase domain [PF22469] (7-207)

Secondary structure (DSSP, 8-state):
----SHHHHHHHHHHHHHH---GGG---TTS-HHHHHHHHHHHHHHHHTTSTTT-GGGGGGGGSTTHHHHHHHHHHHHHHHHTT--SSHHHHHHHHHTTT--SB----HHHHSTT-/----SHHHHHHHHHHHHHH---TTSB--TTS-HHHHHHHHHHHHHHHHTTSTTT-GGGGGGGGSTTHHHHHHHHHHHHHHHHTT--S-HHHHHHHHHTTTTT--HHHHSTT-

=== Feature glossary ===
Legend for the data blocks above and below:

— What the protein is —

Sequence gives the chain of amino acids in standard one-letter code (A=alanine, C=cysteine, …, Y=tyrosine), read N→C. It is the only feature that is directly encoded by the gene; all structural features are derived from the folded form of this sequence.

The annotation block draws on four external resources. InterPro: which protein families and domains the sequence belongs to. GO: standardized terms for what the protein does, what process it participates in, and where in the cell it acts. CATH: which structural fold it has in the CATH hierarchy. Organism: the species of origin.

— Where its atoms are —

Atomic coordinates in PDBx/mmCIF format — the same representation the Protein Data Bank distributes. Each line of the _atom_site loop places one backbone atom in Cartesian space (units: ångströms, origin: arbitrary).

Six rendered views show the 3D structure from the faces of a cube — i.e. along ±x, ±y, ±z. Rendering representation is drawn randomly per protein from cartoon (secondary-structure ribbons), sticks (backbone bonds), or molecular surface; coloring is either N→C rainbow (blue at the N-terminus through red at the C-terminus) or one color per chain.

— Local backbone conformation —

DSSP 8-state secondary structure assigns each residue one of H (α-helix), G (3₁₀-helix), I (π-helix), E (extended β-strand), B (isolated β-bridge), T (hydrogen-bonded turn), S (bend), or '-' (coil). The assignment is computed from backbone hydrogen-bond geometry via the Kabsch–Sander algorithm.

P-SEA three-state annotation labels each residue as helix, strand, or coil based purely on the geometry of the Cα trace. It serves as a fallback when the full backbone (and thus DSSP) is unavailable.

φ (phi) and ψ (psi) are the two rotatable backbone dihedrals per residue: φ is the C(i-1)–N–Cα–C torsion, ψ is the N–Cα–C–N(i+1) torsion, both in degrees on (−180°, 180°]. α-helical residues cluster near (−60°, −45°); β-strand residues near (−120°, +130°). A Ramachandran plot is simply a scatter of (φ, ψ) for every residue.

— Global shape and packing —

Radius of gyration (Rg) is the root-mean-square distance of Cα atoms from their centroid — a single number for overall size and compactness. A globular domain of N residues has Rg ≈ 2.2·N^0.38 Å; an extended or disordered chain has a much larger Rg. The Cα contact count is the number of residue pairs whose Cα atoms are within 8 Å and are more than four positions apart in sequence — a standard proxy for tertiary packing density. The bounding box is the smallest axis-aligned box enclosing all Cα atoms.

Accessible surface area quantifies burial. A residue with SASA near zero is packed into the hydrophobic core; one with SASA >100 Å² sits on the surface. Computed here via the Shrake–Rupley numerical algorithm with a 1.4 Å probe.

The contact map is a binary N×N matrix image: pixel (i, j) is dark where Cα_i and Cα_j are within 8 Å and |i−j|>4. Because the |i−j|>4 filter removes local helical contacts, off-diagonal stripes parallel to the main diagonal indicate parallel β-sheets; stripes perpendicular to it indicate antiparallel β-sheets. The Ramachandran plot scatters every residue's (φ, ψ) pair against the sterically allowed regions. The PAE heatmap renders the predicted-aligned-error matrix.

— Structural neighborhood —

A 3Di character summarizes, for each residue, the relative orientation of the Cα frame of its nearest spatial neighbor. Because it encodes fold topology rather than chemistry, 3Di alignments detect 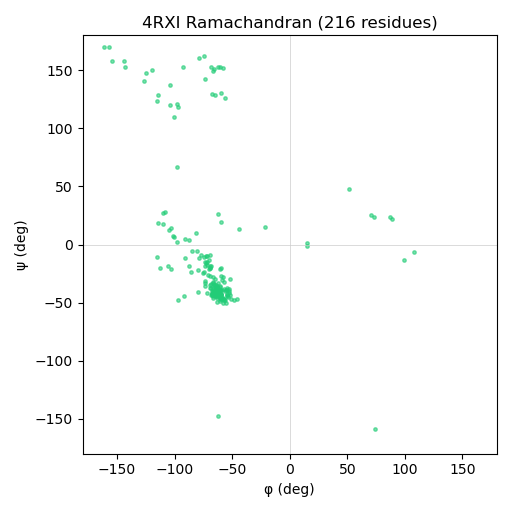remote structural similarity that sequence alignment misses.

Structural nearest neighbors (via Foldseek easy-search vs the PDB). Reported per hit: target PDB id, E-value, and alignment TM-score. A TM-score above ~0.5 is the conventional threshold for 'same fold'.

— Confidence and disorder —

For AlphaFold models, the B-factor field carries pLDDT — the model's own estimate of local accuracy on a 0–100 scale. Regions with pLDDT<50 should be treated as essentially unmodeled; they often correspond to intrinsically disordered segments.

B-factor (Debye–Waller factor) reflects atomic displacement in the crystal lattice. It is an experimental observable (units Å²), not a prediction; low values mean the atom is pinned down, high values mean it moves or is heterogeneous across the crystal.

Predicted Aligned Error (PAE) is an AlphaFold confidence matrix: entry (i, j) is the expected error in the position of residue j, in ångströms, when the prediction is superimposed on the true structure at residue i. Low PAE within a block of residues means that block is internally rigid and well-predicted; high PAE between two blocks means their relative placement is uncertain even if each block individually is confident.